Protein AF-A0A960XTW5-F1 (afdb_monomer_lite)

Sequence (222 aa):
MSPLPQRKKTAEELAQLRESLGIPQDAGAPAAETDTSPTEAPPAEPETPKPAAPPKPVRSLRKSEQGPADPVQRIEPLPGSKIPAHRHNERELEQIRRQNALHEMQSSTFDPRKTQAHLAIVLGGYLLAFAGAAICFPQIYTPIYQNLYSFGYPAQFRNGSLTLFHPATLAAVAELLASAVAVWIFLRHFYSRHHSAFIAMIAVLVLIFGALHFFPQLLHAS

pLDDT: mean 71.25, std 17.59, range [30.48, 96.0]

Radius of gyration: 39.73 Å; chains: 1; bounding box: 76×52×109 Å

Structure (mmCIF, N/CA/C/O backbone):
data_AF-A0A960XTW5-F1
#
_entry.id   AF-A0A960XTW5-F1
#
loop_
_atom_site.group_PDB
_atom_site.id
_atom_site.type_symbol
_atom_site.label_atom_id
_atom_site.label_alt_id
_atom_site.label_comp_id
_atom_site.label_asym_id
_atom_site.label_entity_id
_atom_site.label_seq_id
_atom_site.pdbx_PDB_ins_code
_atom_site.Cartn_x
_atom_site.Cartn_y
_atom_site.Cartn_z
_atom_site.occupancy
_atom_site.B_iso_or_equiv
_atom_site.auth_seq_id
_atom_site.auth_comp_id
_atom_site.auth_asym_id
_atom_site.auth_atom_id
_atom_site.pdbx_PDB_model_num
ATOM 1 N N . MET A 1 1 ? -18.992 -15.934 39.632 1.00 42.28 1 MET A N 1
ATOM 2 C CA . MET A 1 1 ? -18.312 -14.731 40.153 1.00 42.28 1 MET A CA 1
ATOM 3 C C . MET A 1 1 ? -17.077 -14.507 39.298 1.00 42.28 1 MET A C 1
ATOM 5 O O . MET A 1 1 ? -16.148 -15.296 39.396 1.00 42.28 1 MET A O 1
ATOM 9 N N . SER A 1 2 ? -17.115 -13.540 38.379 1.00 57.91 2 SER A N 1
ATOM 10 C CA . SER A 1 2 ? -15.969 -13.242 37.509 1.00 57.91 2 SER A CA 1
ATOM 11 C C . SER A 1 2 ? -14.873 -12.528 38.306 1.00 57.91 2 SER A C 1
ATOM 13 O O . SER A 1 2 ? -15.201 -11.611 39.064 1.00 57.91 2 SER A O 1
ATOM 15 N N . PRO A 1 3 ? -13.594 -12.915 38.166 1.00 56.44 3 PRO A N 1
ATOM 16 C CA . PRO A 1 3 ? -12.498 -12.227 38.832 1.00 56.44 3 PRO A CA 1
ATOM 17 C C . PRO A 1 3 ? -12.322 -10.836 38.210 1.00 56.44 3 PRO A C 1
ATOM 19 O O . PRO A 1 3 ? -12.220 -10.695 36.992 1.00 56.44 3 PRO A O 1
ATOM 22 N N . LEU A 1 4 ? -12.329 -9.799 39.048 1.00 54.16 4 LEU A N 1
ATOM 23 C CA . LEU A 1 4 ? -12.125 -8.412 38.626 1.00 54.16 4 LEU A CA 1
ATOM 24 C C . LEU A 1 4 ? -10.754 -8.262 37.936 1.00 54.16 4 LEU A C 1
ATOM 26 O O . LEU A 1 4 ? -9.766 -8.814 38.431 1.00 54.16 4 LEU A O 1
ATOM 30 N N . PRO A 1 5 ? -10.652 -7.501 36.831 1.00 47.75 5 PRO A N 1
ATOM 31 C CA . PRO A 1 5 ? -9.384 -7.275 36.151 1.00 47.75 5 PRO A CA 1
ATOM 32 C C . PRO A 1 5 ? -8.432 -6.487 37.061 1.00 47.75 5 PRO A C 1
ATOM 34 O O . PRO A 1 5 ? -8.594 -5.286 37.280 1.00 47.75 5 PRO A O 1
ATOM 37 N N . GLN A 1 6 ? -7.420 -7.169 37.603 1.00 53.47 6 GLN A N 1
ATOM 38 C CA . GLN A 1 6 ? -6.350 -6.532 38.365 1.00 53.47 6 GLN A CA 1
ATOM 39 C C . GLN A 1 6 ? -5.459 -5.737 37.409 1.00 53.47 6 GLN A C 1
ATOM 41 O O . GLN A 1 6 ? -4.580 -6.274 36.734 1.00 53.47 6 GLN A O 1
ATOM 46 N N . ARG A 1 7 ? -5.696 -4.427 37.338 1.00 57.56 7 ARG A N 1
ATOM 47 C CA . ARG A 1 7 ? -4.818 -3.486 36.642 1.00 57.56 7 ARG A CA 1
ATOM 48 C C . ARG A 1 7 ? -3.498 -3.419 37.419 1.00 57.56 7 ARG A C 1
ATOM 50 O O . ARG A 1 7 ? -3.440 -2.802 38.481 1.00 57.56 7 ARG A O 1
ATOM 57 N N . LYS A 1 8 ? -2.450 -4.086 36.924 1.00 54.00 8 LYS A N 1
ATOM 58 C CA . LYS A 1 8 ? -1.087 -3.971 37.464 1.00 54.00 8 LYS A CA 1
ATOM 59 C C . LYS A 1 8 ? -0.582 -2.550 37.195 1.00 54.00 8 LYS A C 1
ATOM 61 O O . LYS A 1 8 ? -0.090 -2.273 36.107 1.00 54.00 8 LYS A O 1
ATOM 66 N N . LYS A 1 9 ? -0.787 -1.640 38.148 1.00 64.94 9 LYS A N 1
ATOM 67 C CA . LYS A 1 9 ? -0.247 -0.275 38.093 1.00 64.94 9 LYS A CA 1
ATOM 68 C C . LYS A 1 9 ? 1.272 -0.339 38.234 1.00 64.94 9 LYS A C 1
ATOM 70 O O . LYS A 1 9 ? 1.780 -1.119 39.041 1.00 64.94 9 LYS A O 1
ATOM 75 N N . THR A 1 10 ? 1.983 0.438 37.427 1.00 72.38 10 THR A N 1
ATOM 76 C CA . THR A 1 10 ? 3.446 0.532 37.481 1.00 72.38 10 THR A CA 1
ATOM 77 C C . THR A 1 10 ? 3.880 1.265 38.753 1.00 72.38 10 THR A C 1
ATOM 79 O O . THR A 1 10 ? 3.105 2.013 39.352 1.00 72.38 10 THR A O 1
ATOM 82 N N . ALA A 1 11 ? 5.115 1.024 39.205 1.00 70.69 11 ALA A N 1
ATOM 83 C CA . ALA A 1 11 ? 5.627 1.568 40.468 1.00 70.69 11 ALA A CA 1
ATOM 84 C C . ALA A 1 11 ? 5.575 3.109 40.528 1.00 70.69 11 ALA A C 1
ATOM 86 O O . ALA A 1 11 ? 5.327 3.677 41.589 1.00 70.69 11 ALA A O 1
ATOM 87 N N . GLU A 1 12 ? 5.725 3.771 39.381 1.00 70.31 12 GLU A N 1
ATOM 88 C CA . GLU A 1 12 ? 5.669 5.230 39.244 1.00 70.31 12 GLU A CA 1
ATOM 89 C C . GLU A 1 12 ? 4.246 5.790 39.402 1.00 70.31 12 GLU A C 1
ATOM 91 O O . GLU A 1 12 ? 4.041 6.781 40.100 1.00 70.31 12 GLU A O 1
ATOM 96 N N . GLU A 1 13 ? 3.233 5.119 38.845 1.00 67.56 13 GLU A N 1
ATOM 97 C CA . GLU A 1 13 ? 1.823 5.498 39.035 1.00 67.56 13 GLU A CA 1
ATOM 98 C C . GLU A 1 13 ? 1.403 5.354 40.504 1.00 67.56 13 GLU A C 1
ATOM 100 O O . GLU A 1 13 ? 0.586 6.116 41.022 1.00 67.56 13 GLU A O 1
ATOM 105 N N . LEU A 1 14 ? 1.975 4.366 41.195 1.00 67.94 14 LEU A N 1
ATOM 106 C CA . LEU A 1 14 ? 1.733 4.130 42.612 1.00 67.94 14 LEU A CA 1
ATOM 107 C C . LEU A 1 14 ? 2.395 5.215 43.480 1.00 67.94 14 LEU A C 1
ATOM 109 O O . LEU A 1 14 ? 1.818 5.603 44.495 1.00 67.94 14 LEU A O 1
ATOM 113 N N . ALA A 1 15 ? 3.546 5.749 43.061 1.00 71.38 15 ALA A N 1
ATOM 114 C CA . ALA A 1 15 ? 4.190 6.893 43.707 1.00 71.38 15 ALA A CA 1
ATOM 115 C C . ALA A 1 15 ? 3.354 8.176 43.557 1.00 71.38 15 ALA A C 1
ATOM 117 O O . ALA A 1 15 ? 3.059 8.820 44.560 1.00 71.38 15 ALA A O 1
ATOM 118 N N . GLN A 1 16 ? 2.856 8.472 42.352 1.00 77.94 16 GLN A N 1
ATOM 119 C CA . GLN A 1 16 ? 1.972 9.627 42.118 1.00 77.94 16 GLN A CA 1
ATOM 120 C C . GLN A 1 16 ? 0.643 9.514 42.880 1.00 77.94 16 GLN A C 1
ATOM 122 O O . GLN A 1 16 ? 0.126 10.500 43.402 1.00 77.94 16 GLN A O 1
ATOM 127 N N . LEU A 1 17 ? 0.095 8.300 43.008 1.00 73.25 17 LEU A N 1
ATOM 128 C CA . LEU A 1 17 ? -1.092 8.060 43.832 1.00 73.25 17 LEU A CA 1
ATOM 129 C C . LEU A 1 17 ? -0.817 8.310 45.319 1.00 73.25 17 LEU A C 1
ATOM 131 O O . LEU A 1 17 ? -1.658 8.903 45.993 1.00 73.25 17 LEU A O 1
ATOM 135 N N . ARG A 1 18 ? 0.347 7.896 45.828 1.00 70.69 18 ARG A N 1
ATOM 136 C CA . ARG A 1 18 ? 0.756 8.141 47.222 1.00 70.69 18 ARG A CA 1
ATOM 137 C C . ARG A 1 18 ? 0.975 9.627 47.505 1.00 70.69 18 ARG A C 1
ATOM 139 O O . ARG A 1 18 ? 0.557 10.094 48.561 1.00 70.69 18 ARG A O 1
ATOM 146 N N . GLU A 1 19 ? 1.537 10.355 46.546 1.00 76.50 19 GLU A N 1
ATOM 147 C CA . GLU A 1 19 ? 1.709 11.808 46.612 1.00 76.50 19 GLU A CA 1
ATOM 148 C C . GLU A 1 19 ? 0.353 12.534 46.598 1.00 76.50 19 GLU A C 1
ATOM 150 O O . GLU A 1 19 ? 0.090 13.371 47.459 1.00 76.50 19 GLU A O 1
ATOM 155 N N . SER A 1 20 ? -0.575 12.129 45.720 1.00 72.81 20 SER A N 1
ATOM 156 C CA . SER A 1 20 ? -1.935 12.697 45.669 1.00 72.81 20 SER A CA 1
ATOM 157 C C . SER A 1 20 ? -2.764 12.452 46.938 1.00 72.81 20 SER A C 1
ATOM 159 O O . SER A 1 20 ? -3.684 13.211 47.237 1.00 72.81 20 SER A O 1
ATOM 161 N N . LEU A 1 21 ? -2.441 11.391 47.686 1.00 76.06 21 LEU A N 1
ATOM 162 C CA . LEU A 1 21 ? -3.104 11.013 48.936 1.00 76.06 21 LEU A CA 1
ATOM 163 C C . LEU A 1 21 ? -2.417 11.606 50.178 1.00 76.06 21 LEU A C 1
ATOM 165 O O . LEU A 1 21 ? -2.892 11.375 51.289 1.00 76.06 21 LEU A O 1
ATOM 169 N N . GLY A 1 22 ? -1.335 12.376 50.006 1.00 54.72 22 GLY A N 1
ATOM 170 C CA . GLY A 1 22 ? -0.686 13.126 51.083 1.00 54.72 22 GLY A CA 1
ATOM 171 C C . GLY A 1 22 ? 0.021 12.262 52.130 1.00 54.72 22 GLY A C 1
ATOM 172 O O . GLY A 1 22 ? 0.075 12.654 53.292 1.00 54.72 22 GLY A O 1
ATOM 173 N N . ILE A 1 23 ? 0.536 11.085 51.753 1.00 69.94 23 ILE A N 1
ATOM 174 C CA . ILE A 1 23 ? 1.282 10.210 52.670 1.00 69.94 23 ILE A CA 1
ATOM 175 C C . ILE A 1 23 ? 2.760 10.653 52.677 1.00 69.94 23 ILE A C 1
ATOM 177 O O . ILE A 1 23 ? 3.430 10.475 51.658 1.00 69.94 23 ILE A O 1
ATOM 181 N N . PRO A 1 24 ? 3.293 11.221 53.778 1.00 50.69 24 PRO A N 1
ATOM 182 C CA . PRO A 1 24 ? 4.690 11.646 53.847 1.00 50.69 24 PRO A CA 1
ATOM 183 C C . PRO A 1 24 ? 5.638 10.439 53.819 1.00 50.69 24 PRO A C 1
ATOM 185 O O . PRO A 1 24 ? 5.392 9.426 54.473 1.00 50.69 24 PRO A O 1
ATOM 188 N N . GLN A 1 25 ? 6.724 10.556 53.050 1.00 58.28 25 GLN A N 1
ATOM 189 C CA . GLN A 1 25 ? 7.696 9.482 52.803 1.00 58.28 25 GLN A CA 1
ATOM 190 C C . GLN A 1 25 ? 8.776 9.354 53.895 1.00 58.28 25 GLN A C 1
ATOM 192 O O . GLN A 1 25 ? 9.576 8.424 53.852 1.00 58.28 25 GLN A O 1
ATOM 197 N N . ASP A 1 26 ? 8.754 10.228 54.902 1.00 52.75 26 ASP A N 1
ATOM 198 C CA . ASP A 1 26 ? 9.775 10.314 55.944 1.00 52.75 26 ASP A CA 1
ATOM 199 C C . ASP A 1 26 ? 9.238 9.849 57.305 1.00 52.75 26 ASP A C 1
ATOM 201 O O . ASP A 1 26 ? 8.859 10.635 58.171 1.00 52.75 26 ASP A O 1
ATOM 205 N N . ALA A 1 27 ? 9.237 8.536 57.509 1.00 41.47 27 ALA A N 1
ATOM 206 C CA . ALA A 1 27 ? 9.335 7.935 58.835 1.00 41.47 27 ALA A CA 1
ATOM 207 C C . ALA A 1 27 ? 10.426 6.866 58.734 1.00 41.47 27 ALA A C 1
ATOM 209 O O . ALA A 1 27 ? 10.205 5.773 58.216 1.00 41.47 27 ALA A O 1
ATOM 210 N N . GLY A 1 28 ? 11.645 7.272 59.090 1.00 38.12 28 GLY A N 1
ATOM 211 C CA . GLY A 1 28 ? 12.867 6.562 58.742 1.00 38.12 28 GLY A CA 1
ATOM 212 C C . GLY A 1 28 ? 13.083 5.224 59.440 1.00 38.12 28 GLY A C 1
ATOM 213 O O . GLY A 1 28 ? 12.492 4.922 60.473 1.00 38.12 28 GLY A O 1
ATOM 214 N N . ALA A 1 29 ? 14.030 4.473 58.886 1.00 36.38 29 ALA A N 1
ATOM 215 C CA . ALA A 1 29 ? 15.000 3.676 59.629 1.00 36.38 29 ALA A CA 1
ATOM 216 C C . ALA A 1 29 ? 16.201 3.345 58.707 1.00 36.38 29 ALA A C 1
ATOM 218 O O . ALA A 1 29 ? 16.038 3.319 57.488 1.00 36.38 29 ALA A O 1
ATOM 219 N N . PRO A 1 30 ? 17.407 3.186 59.280 1.00 44.06 30 PRO A N 1
ATOM 220 C CA . PRO A 1 30 ? 18.687 3.571 58.684 1.00 44.06 30 PRO A CA 1
ATOM 221 C C . PRO A 1 30 ? 19.371 2.476 57.851 1.00 44.06 30 PRO A C 1
ATOM 223 O O . PRO A 1 30 ? 19.020 1.301 57.902 1.00 44.06 30 PRO A O 1
ATOM 226 N N . ALA A 1 31 ? 20.406 2.898 57.123 1.00 41.72 31 ALA A N 1
ATOM 227 C CA . ALA A 1 31 ? 21.382 2.048 56.453 1.00 41.72 31 ALA A CA 1
ATOM 228 C C . ALA A 1 31 ? 22.281 1.293 57.451 1.00 41.72 31 ALA A C 1
ATOM 230 O O . ALA A 1 31 ? 22.753 1.893 58.415 1.00 41.72 31 ALA A O 1
ATOM 231 N N . ALA A 1 32 ? 22.573 0.022 57.160 1.00 36.31 32 ALA A N 1
ATOM 232 C CA . ALA A 1 32 ? 23.849 -0.644 57.442 1.00 36.31 32 ALA A CA 1
ATOM 233 C C . ALA A 1 32 ? 23.916 -1.995 56.706 1.00 36.31 32 ALA A C 1
ATOM 235 O O . ALA A 1 32 ? 22.903 -2.605 56.375 1.00 36.31 32 ALA A O 1
ATOM 236 N N . GLU A 1 33 ? 25.146 -2.394 56.423 1.00 33.34 33 GLU A N 1
ATOM 237 C CA . GLU A 1 33 ? 25.632 -3.345 55.431 1.00 33.34 33 GLU A CA 1
ATOM 238 C C . GLU A 1 33 ? 25.622 -4.834 55.860 1.00 33.34 33 GLU A C 1
ATOM 240 O O . GLU A 1 33 ? 25.584 -5.160 57.044 1.00 33.34 33 GLU A O 1
ATOM 245 N N . THR A 1 34 ? 25.905 -5.690 54.865 1.00 30.48 34 THR A N 1
ATOM 246 C CA . THR A 1 34 ? 26.787 -6.891 54.880 1.00 30.48 34 THR A CA 1
ATOM 247 C C . THR A 1 34 ? 26.184 -8.307 54.865 1.00 30.48 34 THR A C 1
ATOM 249 O O . THR A 1 34 ? 25.270 -8.656 55.604 1.00 30.48 34 THR A O 1
ATOM 252 N N . ASP A 1 35 ? 26.803 -9.106 53.988 1.00 34.28 35 ASP A N 1
ATOM 253 C CA . ASP A 1 35 ? 26.739 -10.549 53.735 1.00 34.28 35 ASP A CA 1
ATOM 254 C C . ASP A 1 35 ? 26.649 -11.472 54.962 1.00 34.28 35 ASP A C 1
ATOM 256 O O . ASP A 1 35 ? 27.303 -11.246 55.976 1.00 34.28 35 ASP A O 1
ATOM 260 N N . THR A 1 36 ? 25.949 -12.605 54.799 1.00 31.27 36 THR A N 1
ATOM 261 C CA . THR A 1 36 ? 26.455 -14.004 54.874 1.00 31.27 36 THR A CA 1
ATOM 262 C C . THR A 1 36 ? 25.308 -15.000 55.153 1.00 31.27 36 THR A C 1
ATOM 264 O O . THR A 1 36 ? 24.412 -14.761 55.952 1.00 31.27 36 THR A O 1
ATOM 267 N N . SER A 1 37 ? 25.322 -16.136 54.450 1.00 37.28 37 SER A N 1
ATOM 268 C CA . SER A 1 37 ? 24.549 -17.370 54.733 1.00 37.28 37 SER A CA 1
ATOM 269 C C . SER A 1 37 ? 25.393 -18.303 55.638 1.00 37.28 37 SER A C 1
ATOM 271 O O . SER A 1 37 ? 26.583 -17.999 55.760 1.00 37.28 37 SER A O 1
ATOM 273 N N . PRO A 1 38 ? 24.966 -19.495 56.135 1.00 58.25 38 PRO A N 1
ATOM 274 C CA . PRO A 1 38 ? 23.657 -20.113 56.479 1.00 58.25 38 PRO A CA 1
ATOM 275 C C . PRO A 1 38 ? 23.626 -20.596 57.972 1.00 58.25 38 PRO A C 1
ATOM 277 O O . PRO A 1 38 ? 24.620 -20.396 58.660 1.00 58.25 38 PRO A O 1
ATOM 280 N N . THR A 1 39 ? 22.552 -21.254 58.481 1.00 30.66 39 THR A N 1
ATOM 281 C CA . THR A 1 39 ? 22.551 -22.401 59.469 1.00 30.66 39 THR A CA 1
ATOM 282 C C . THR A 1 39 ? 21.213 -22.582 60.245 1.00 30.66 39 THR A C 1
ATOM 284 O O . THR A 1 39 ? 20.804 -21.725 61.016 1.00 30.66 39 THR A O 1
ATOM 287 N N . GLU A 1 40 ? 20.538 -23.711 59.980 1.00 30.56 40 GLU A N 1
ATOM 288 C CA . GLU A 1 40 ? 19.948 -24.758 60.866 1.00 30.56 40 GLU A CA 1
ATOM 289 C C . GLU A 1 40 ? 19.324 -24.482 62.281 1.00 30.56 40 GLU A C 1
ATOM 291 O O . GLU A 1 40 ? 20.050 -24.256 63.240 1.00 30.56 40 GLU A O 1
ATOM 296 N N . ALA A 1 41 ? 17.986 -24.713 62.386 1.00 40.19 41 ALA A N 1
ATOM 297 C CA . ALA A 1 41 ? 17.157 -25.386 63.447 1.00 40.19 41 ALA A CA 1
ATOM 298 C C . ALA A 1 41 ? 16.998 -24.815 64.904 1.00 40.19 41 ALA A C 1
ATOM 300 O O . ALA A 1 41 ? 17.904 -24.141 65.377 1.00 40.19 41 ALA A O 1
ATOM 301 N N . PRO A 1 42 ? 15.981 -25.208 65.744 1.00 47.12 42 PRO A N 1
ATOM 302 C CA . PRO A 1 42 ? 14.554 -25.609 65.580 1.00 47.12 42 PRO A CA 1
ATOM 303 C C . PRO A 1 42 ? 13.589 -24.906 66.635 1.00 47.12 42 PRO A C 1
ATOM 305 O O . PRO A 1 42 ? 13.813 -23.736 66.916 1.00 47.12 42 PRO A O 1
ATOM 308 N N . PRO A 1 43 ? 12.489 -25.494 67.190 1.00 52.91 43 PRO A N 1
ATOM 309 C CA . PRO A 1 43 ? 11.066 -25.113 67.019 1.00 52.91 43 PRO A CA 1
ATOM 310 C C . PRO A 1 43 ? 10.336 -24.494 68.256 1.00 52.91 43 PRO A C 1
ATOM 312 O O . PRO A 1 43 ? 10.677 -24.790 69.396 1.00 52.91 43 PRO A O 1
ATOM 315 N N . ALA A 1 44 ? 9.245 -23.735 68.054 1.00 43.62 44 ALA A N 1
ATOM 316 C CA . ALA A 1 44 ? 8.259 -23.378 69.102 1.00 43.62 44 ALA A CA 1
ATOM 317 C C . ALA A 1 44 ? 6.872 -23.167 68.449 1.00 43.62 44 ALA A C 1
ATOM 319 O O . ALA A 1 44 ? 6.721 -22.306 67.589 1.00 43.62 44 ALA A O 1
ATOM 320 N N . GLU A 1 45 ? 5.983 -24.162 68.487 1.00 52.56 45 GLU A N 1
ATOM 321 C CA . GLU A 1 45 ? 4.873 -24.381 69.441 1.00 52.56 45 GLU A CA 1
ATOM 322 C C . GLU A 1 45 ? 3.717 -23.343 69.326 1.00 52.56 45 GLU A C 1
ATOM 324 O O . GLU A 1 45 ? 3.948 -22.146 69.484 1.00 52.56 45 GLU A O 1
ATOM 329 N N . PRO A 1 46 ? 2.477 -23.772 68.990 1.00 50.00 46 PRO A N 1
ATOM 330 C CA . PRO A 1 46 ? 1.373 -22.883 68.617 1.00 50.00 46 PRO A CA 1
ATOM 331 C C . PRO A 1 46 ? 0.626 -22.296 69.827 1.00 50.00 46 PRO A C 1
ATOM 333 O O . PRO A 1 46 ? 0.191 -23.019 70.723 1.00 50.00 46 PRO A O 1
ATOM 336 N N . GLU A 1 47 ? 0.413 -20.979 69.813 1.00 49.00 47 GLU A N 1
ATOM 337 C CA . GLU A 1 47 ? -0.351 -20.256 70.834 1.00 49.00 47 GLU A CA 1
ATOM 338 C C . GLU A 1 47 ? -1.841 -20.654 70.859 1.00 49.00 47 GLU A C 1
ATOM 340 O O . GLU A 1 47 ? -2.515 -20.803 69.838 1.00 49.00 47 GLU A O 1
ATOM 345 N N . THR A 1 48 ? -2.361 -20.803 72.075 1.00 46.75 48 THR A N 1
ATOM 346 C CA . THR A 1 48 ? -3.753 -21.125 72.406 1.00 46.75 48 THR A CA 1
ATOM 347 C C . THR A 1 48 ? -4.694 -19.922 72.191 1.00 46.75 48 THR A C 1
ATOM 349 O O . THR A 1 48 ? -4.317 -18.784 72.474 1.00 46.75 48 THR A O 1
ATOM 352 N N . PRO A 1 49 ? -5.953 -20.119 71.743 1.00 50.34 49 PRO A N 1
ATOM 353 C CA . PRO A 1 49 ? -6.894 -19.018 71.552 1.00 50.34 49 PRO A CA 1
ATOM 354 C C . PRO A 1 49 ? -7.578 -18.598 72.867 1.00 50.34 49 PRO A C 1
ATOM 356 O O . PRO A 1 49 ? -8.146 -19.410 73.598 1.00 50.34 49 PRO A O 1
ATOM 359 N N . LYS A 1 50 ? -7.553 -17.290 73.143 1.00 56.16 50 LYS A N 1
ATOM 360 C CA . LYS A 1 50 ? -8.163 -16.613 74.302 1.00 56.16 50 LYS A CA 1
ATOM 361 C C . LYS A 1 50 ? -9.711 -16.589 74.207 1.00 56.16 50 LYS A C 1
ATOM 363 O O . LYS A 1 50 ? -10.223 -16.357 73.111 1.00 56.16 50 LYS A O 1
ATOM 368 N N . PRO A 1 51 ? -10.485 -16.765 75.303 1.00 54.31 51 PRO A N 1
ATOM 369 C CA . PRO A 1 51 ? -11.952 -16.857 75.241 1.00 54.31 51 PRO A CA 1
ATOM 370 C C . PRO A 1 51 ? -12.661 -15.520 74.951 1.00 54.31 51 PRO A C 1
ATOM 372 O O . PRO A 1 51 ? -12.253 -14.465 75.440 1.00 54.31 51 PRO A O 1
ATOM 375 N N . ALA A 1 52 ? -13.758 -15.585 74.189 1.00 61.47 52 ALA A N 1
ATOM 376 C CA . ALA A 1 52 ? -14.594 -14.455 73.778 1.00 61.47 52 ALA A CA 1
ATOM 377 C C . ALA A 1 52 ? -15.438 -13.865 74.929 1.00 61.47 52 ALA A C 1
ATOM 379 O O . ALA A 1 52 ? -16.047 -14.593 75.712 1.00 61.47 52 ALA A O 1
ATOM 380 N N . ALA A 1 53 ? -15.508 -12.532 75.000 1.00 68.12 53 ALA A N 1
ATOM 381 C CA . ALA A 1 53 ? -16.333 -11.796 75.960 1.00 68.12 53 ALA A CA 1
ATOM 382 C C . ALA A 1 53 ? -17.837 -11.840 75.592 1.00 68.12 53 ALA A C 1
ATOM 384 O O . ALA A 1 53 ? -18.169 -11.826 74.403 1.00 68.12 53 ALA A O 1
ATOM 385 N N . PRO A 1 54 ? -18.762 -11.852 76.574 1.00 68.88 54 PRO A N 1
ATOM 386 C CA . PRO A 1 54 ? -20.196 -11.964 76.307 1.00 68.88 54 PRO A CA 1
ATOM 387 C C . PRO A 1 54 ? -20.816 -10.666 75.740 1.00 68.88 54 PRO A C 1
ATOM 389 O O . PRO A 1 54 ? -20.349 -9.563 76.047 1.00 68.88 54 PRO A O 1
ATOM 392 N N . PRO A 1 55 ? -21.890 -10.773 74.929 1.00 61.44 55 PRO A N 1
ATOM 393 C CA . PRO A 1 55 ? -22.498 -9.640 74.235 1.00 61.44 55 PRO A CA 1
ATOM 394 C C . PRO A 1 55 ? -23.285 -8.717 75.178 1.00 61.44 55 PRO A C 1
ATOM 396 O O . PRO A 1 55 ? -24.058 -9.164 76.026 1.00 61.44 55 PRO A O 1
ATOM 399 N N . LYS A 1 56 ? -23.117 -7.400 74.995 1.00 65.50 56 LYS A N 1
ATOM 400 C CA . LYS A 1 56 ? -23.852 -6.365 75.738 1.00 65.50 56 LYS A CA 1
ATOM 401 C C . LYS A 1 56 ? -25.329 -6.334 75.309 1.00 65.50 56 LYS A C 1
ATOM 403 O O . LYS A 1 56 ? -25.596 -6.229 74.112 1.00 65.50 56 LYS A O 1
ATOM 408 N N . PRO A 1 57 ? -26.292 -6.354 76.248 1.00 56.78 57 PRO A N 1
ATOM 409 C CA . PRO A 1 57 ? -27.707 -6.262 75.915 1.00 56.78 57 PRO A CA 1
ATOM 410 C C . PRO A 1 57 ? -28.063 -4.852 75.429 1.00 56.78 57 PRO A C 1
ATOM 412 O O . PRO A 1 57 ? -27.871 -3.861 76.137 1.00 56.78 57 PRO A O 1
ATOM 415 N N . VAL A 1 58 ? -28.602 -4.764 74.212 1.00 52.53 58 VAL A N 1
ATOM 416 C CA . VAL A 1 58 ? -29.122 -3.519 73.640 1.00 52.53 58 VAL A CA 1
ATOM 417 C C . VAL A 1 58 ? -30.537 -3.310 74.168 1.00 52.53 58 VAL A C 1
ATOM 419 O O . VAL A 1 58 ? -31.459 -4.069 73.877 1.00 52.53 58 VAL A O 1
ATOM 422 N N . ARG A 1 59 ? -30.692 -2.277 74.995 1.00 54.03 59 ARG A N 1
ATOM 423 C CA . ARG A 1 59 ? -31.963 -1.846 75.577 1.00 54.03 59 ARG A CA 1
ATOM 424 C C . ARG A 1 59 ? -32.869 -1.358 74.444 1.00 54.03 59 ARG A C 1
ATOM 426 O O . ARG A 1 59 ? -32.578 -0.336 73.831 1.00 54.03 59 ARG A O 1
ATOM 433 N N . SER A 1 60 ? -33.944 -2.086 74.151 1.00 67.12 60 SER A N 1
ATOM 434 C CA . SER A 1 60 ? -34.939 -1.664 73.162 1.00 67.12 60 SER A CA 1
ATOM 435 C C . SER A 1 60 ? -35.500 -0.297 73.557 1.00 67.12 60 SER A C 1
ATOM 437 O O . SER A 1 60 ? -36.055 -0.154 74.653 1.00 67.12 60 SER A O 1
ATOM 439 N N . LEU A 1 61 ? -35.334 0.697 72.681 1.00 58.03 61 LEU A N 1
ATOM 440 C CA . LEU A 1 61 ? -35.947 2.016 72.817 1.00 58.03 61 LEU A CA 1
ATOM 441 C C . LEU A 1 61 ? -37.447 1.846 73.087 1.00 58.03 61 LEU A C 1
ATOM 443 O O . LEU A 1 61 ? -38.147 1.115 72.382 1.00 58.03 61 LEU A O 1
ATOM 447 N N . ARG A 1 62 ? -37.919 2.464 74.175 1.00 55.69 62 ARG A N 1
ATOM 448 C CA . ARG A 1 62 ? -39.318 2.396 74.595 1.00 55.69 62 ARG A CA 1
ATOM 449 C C . ARG A 1 62 ? -40.195 2.965 73.481 1.00 55.69 62 ARG A C 1
ATOM 451 O O . ARG A 1 62 ? -39.962 4.060 72.985 1.00 55.69 62 ARG A O 1
ATOM 458 N N . LYS A 1 63 ? -41.265 2.235 73.172 1.00 56.75 63 LYS A N 1
ATOM 459 C CA . LYS A 1 63 ? -42.315 2.531 72.181 1.00 56.75 63 LYS A CA 1
ATOM 460 C C . LYS A 1 63 ? -43.069 3.860 72.403 1.00 56.75 63 LYS A C 1
ATOM 462 O O . LYS A 1 63 ? -43.997 4.166 71.671 1.00 56.75 63 LYS A O 1
ATOM 467 N N . SER A 1 64 ? -42.678 4.642 73.407 1.00 60.72 64 SER A N 1
ATOM 468 C CA . SER A 1 64 ? -43.242 5.943 73.765 1.00 60.72 64 SER A CA 1
ATOM 469 C C . SER A 1 64 ? -42.619 7.128 73.018 1.00 60.72 64 SER A C 1
ATOM 471 O O . SER A 1 64 ? -43.121 8.232 73.162 1.00 60.72 64 SER A O 1
ATOM 473 N N . GLU A 1 65 ? -41.555 6.927 72.231 1.00 55.47 65 GLU A N 1
ATOM 474 C CA . GLU A 1 65 ? -40.987 7.985 71.370 1.00 55.47 65 GLU A CA 1
ATOM 475 C C . GLU A 1 65 ? -41.564 7.993 69.941 1.00 55.47 65 GLU A C 1
ATOM 477 O O . GLU A 1 65 ? -41.228 8.857 69.138 1.00 55.47 65 GLU A O 1
ATOM 482 N N . GLN A 1 66 ? -42.484 7.078 69.615 1.00 55.50 66 GLN A N 1
ATOM 483 C CA . GLN A 1 66 ? -43.255 7.124 68.367 1.00 55.50 66 GLN A CA 1
ATOM 484 C C . GLN A 1 66 ? -44.426 8.108 68.500 1.00 55.50 66 GLN A C 1
ATOM 486 O O . GLN A 1 66 ? -45.591 7.715 68.547 1.00 55.50 66 GLN A O 1
ATOM 491 N N . GLY A 1 67 ? -44.107 9.399 68.594 1.00 63.38 67 GLY A N 1
ATOM 492 C CA . GLY A 1 67 ? -45.070 10.462 68.308 1.00 63.38 67 GLY A CA 1
ATOM 493 C C . GLY A 1 67 ? -45.409 10.505 66.808 1.00 63.38 67 GLY A C 1
ATOM 494 O O . GLY A 1 67 ? -44.665 9.942 65.999 1.00 63.38 67 GLY A O 1
ATOM 495 N N . PRO A 1 68 ? -46.523 11.145 66.408 1.00 63.06 68 PRO A N 1
ATOM 496 C CA . PRO A 1 68 ? -46.857 11.336 65.000 1.00 63.06 68 PRO A CA 1
ATOM 497 C C . PRO A 1 68 ? -45.714 12.088 64.316 1.00 63.06 68 PRO A C 1
ATOM 499 O O . PRO A 1 68 ? -45.317 13.152 64.781 1.00 63.06 68 PRO A O 1
ATOM 502 N N . ALA A 1 69 ? -45.160 11.522 63.245 1.00 63.78 69 ALA A N 1
ATOM 503 C CA . ALA A 1 69 ? -44.132 12.199 62.470 1.00 63.78 69 ALA A CA 1
ATOM 504 C C . ALA A 1 69 ? -44.724 13.480 61.865 1.00 63.78 69 ALA A C 1
ATOM 506 O O . ALA A 1 69 ? -45.729 13.412 61.151 1.00 63.78 69 ALA A O 1
ATOM 507 N N . ASP A 1 70 ? -44.104 14.626 62.152 1.00 65.81 70 ASP A N 1
ATOM 508 C CA . ASP A 1 70 ? -44.419 15.887 61.483 1.00 65.81 70 ASP A CA 1
ATOM 509 C C . ASP A 1 70 ? -44.353 15.703 59.957 1.00 65.81 70 ASP A C 1
ATOM 511 O O . ASP A 1 70 ? -43.520 14.930 59.459 1.00 65.81 70 ASP A O 1
ATOM 515 N N . PRO A 1 71 ? -45.221 16.383 59.183 1.00 59.97 71 PRO A N 1
ATOM 516 C CA . PRO A 1 71 ? -45.208 16.274 57.734 1.00 59.97 71 PRO A CA 1
ATOM 517 C C . PRO A 1 71 ? -43.819 16.656 57.226 1.00 59.97 71 PRO A C 1
ATOM 519 O O . PRO A 1 71 ? -43.343 17.763 57.474 1.00 59.97 71 PRO A O 1
ATOM 522 N N . VAL A 1 72 ? -43.168 15.714 56.536 1.00 60.72 72 VAL A N 1
ATOM 523 C CA . VAL A 1 72 ? -41.831 15.872 55.956 1.00 60.72 72 VAL A CA 1
ATOM 524 C C . VAL A 1 72 ? -41.812 17.159 55.137 1.00 60.72 72 VAL A C 1
ATOM 526 O O . VAL A 1 72 ? -42.342 17.209 54.025 1.00 60.72 72 VAL A O 1
ATOM 529 N N . GLN A 1 73 ? -41.219 18.215 55.697 1.00 61.03 73 GLN A N 1
ATOM 530 C CA . GLN A 1 73 ? -40.961 19.440 54.962 1.00 61.03 73 GLN A CA 1
ATOM 531 C C . GLN A 1 73 ? -40.062 19.058 53.791 1.00 61.03 73 GLN A C 1
ATOM 533 O O . GLN A 1 73 ? -38.989 18.481 53.974 1.00 61.03 73 GLN A O 1
ATOM 538 N N . ARG A 1 74 ? -40.532 19.324 52.570 1.00 56.09 74 ARG A N 1
ATOM 539 C CA . ARG A 1 74 ? -39.728 19.192 51.359 1.00 56.09 74 ARG A CA 1
ATOM 540 C C . ARG A 1 74 ? -38.528 20.126 51.529 1.00 56.09 74 ARG A C 1
ATOM 542 O O . ARG A 1 74 ? -38.669 21.332 51.374 1.00 56.09 74 ARG A O 1
ATOM 549 N N . ILE A 1 75 ? -37.381 19.562 51.900 1.00 63.09 75 ILE A N 1
ATOM 550 C CA . ILE A 1 75 ? -36.123 20.294 52.034 1.00 63.09 75 ILE A CA 1
ATOM 551 C C . ILE A 1 75 ? -35.790 20.830 50.643 1.00 63.09 75 ILE A C 1
ATOM 553 O O . ILE A 1 75 ? -35.489 20.052 49.734 1.00 63.09 75 ILE A O 1
ATOM 557 N N . GLU A 1 76 ? -35.895 22.143 50.454 1.00 63.16 76 GLU A N 1
ATOM 558 C CA . GLU A 1 76 ? -35.354 22.768 49.255 1.00 63.16 76 GLU A CA 1
ATOM 559 C C . GLU A 1 76 ? -33.826 22.627 49.273 1.00 63.16 76 GLU A C 1
ATOM 561 O O . GLU A 1 76 ? -33.199 22.799 50.325 1.00 63.16 76 GLU A O 1
ATOM 566 N N . PRO A 1 77 ? -33.205 22.245 48.144 1.00 60.69 77 PRO A N 1
ATOM 567 C CA . PRO A 1 77 ? -31.774 21.995 48.105 1.00 60.69 77 PRO A CA 1
ATOM 568 C C . PRO A 1 77 ? -31.005 23.275 48.449 1.00 60.69 77 PRO A C 1
ATOM 570 O O . PRO A 1 77 ? -31.210 24.316 47.825 1.00 60.69 77 PRO A O 1
ATOM 573 N N . LEU A 1 78 ? -30.097 23.186 49.430 1.00 66.12 78 LEU A N 1
ATOM 574 C CA . LEU A 1 78 ? -29.221 24.296 49.802 1.00 66.12 78 LEU A CA 1
ATOM 575 C C . LEU A 1 78 ? -28.455 24.808 48.564 1.00 66.12 78 LEU A C 1
ATOM 577 O O . LEU A 1 78 ? -27.859 23.993 47.843 1.00 66.12 78 LEU A O 1
ATOM 581 N N . PRO A 1 79 ? -28.399 26.135 48.339 1.00 59.34 79 PRO A N 1
ATOM 582 C CA . PRO A 1 79 ? -27.615 26.713 47.256 1.00 59.34 79 PRO A CA 1
ATOM 583 C C . PRO A 1 79 ? -26.129 26.404 47.492 1.00 59.34 79 PRO A C 1
ATOM 585 O O . PRO A 1 79 ? -25.512 26.933 48.411 1.00 59.34 79 PRO A O 1
ATOM 588 N N . GLY A 1 80 ? -25.569 25.493 46.688 1.00 64.12 80 GLY A N 1
ATOM 589 C CA . GLY A 1 80 ? -24.168 25.055 46.776 1.00 64.12 80 GLY A CA 1
ATOM 590 C C . GLY A 1 80 ? -23.947 23.546 46.943 1.00 64.12 80 GLY A C 1
ATOM 591 O O . GLY A 1 80 ? -22.801 23.096 46.911 1.00 64.12 80 GLY A O 1
ATOM 592 N N . SER A 1 81 ? -25.003 22.736 47.082 1.00 64.56 81 SER A N 1
ATOM 593 C CA . SER A 1 81 ? -24.864 21.272 47.088 1.00 64.56 81 SER A CA 1
ATOM 594 C C . SER A 1 81 ? -24.379 20.752 45.727 1.00 64.56 81 SER A C 1
ATOM 596 O O . SER A 1 81 ? -25.077 20.856 44.722 1.00 64.56 81 SER A O 1
ATOM 598 N N . LYS A 1 82 ? -23.199 20.120 45.710 1.00 73.44 82 LYS A N 1
ATOM 599 C CA . LYS A 1 82 ? -22.653 19.370 44.559 1.00 73.44 82 LYS A CA 1
ATOM 600 C C . LYS A 1 82 ? -23.389 18.052 44.285 1.00 73.44 82 LYS A C 1
ATOM 602 O O . LYS A 1 82 ? -23.077 17.372 43.311 1.00 73.44 82 LYS A O 1
ATOM 607 N N . ILE A 1 83 ? -24.316 17.664 45.159 1.00 66.31 83 ILE A N 1
ATOM 608 C CA . ILE A 1 83 ? -25.113 16.452 44.997 1.00 66.31 83 ILE A CA 1
ATOM 609 C C . ILE A 1 83 ? -26.292 16.797 44.079 1.00 66.31 83 ILE A C 1
ATOM 611 O O . ILE A 1 83 ? -27.022 17.743 44.396 1.00 66.31 83 ILE A O 1
ATOM 615 N N . PRO A 1 84 ? -26.489 16.065 42.964 1.00 66.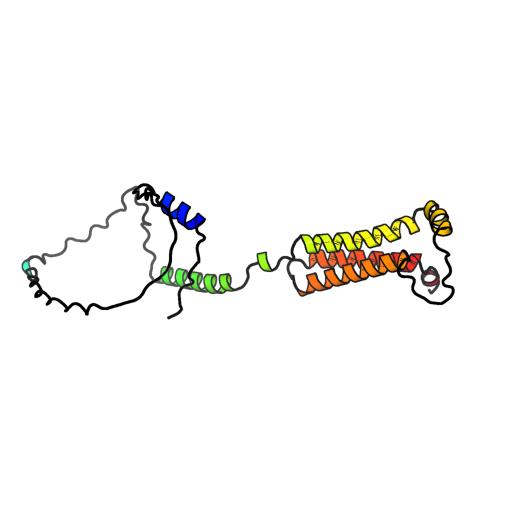38 84 PRO A N 1
ATOM 616 C CA . PRO A 1 84 ? -27.603 16.301 42.057 1.00 66.38 84 PRO A CA 1
ATOM 617 C C . PRO A 1 84 ? -28.924 16.263 42.827 1.00 66.38 84 PRO A C 1
ATOM 619 O O . PRO A 1 84 ? -29.286 15.242 43.406 1.00 66.38 84 PRO A O 1
ATOM 622 N N . ALA A 1 85 ? -29.653 17.381 42.826 1.00 72.06 85 ALA A N 1
ATOM 623 C CA . ALA A 1 85 ? -30.972 17.472 43.456 1.00 72.06 85 ALA A CA 1
ATOM 624 C C . ALA A 1 85 ? -32.024 16.609 42.732 1.00 72.06 85 ALA A C 1
ATOM 626 O O . ALA A 1 85 ? -33.109 16.361 43.258 1.00 72.06 85 ALA A O 1
ATOM 627 N N . HIS A 1 86 ? -31.711 16.149 41.518 1.00 80.44 86 HIS A N 1
ATOM 628 C CA . HIS A 1 86 ? -32.597 15.325 40.719 1.00 80.44 86 HIS A CA 1
ATOM 629 C C . HIS A 1 86 ? -32.408 13.840 41.047 1.00 80.44 86 HIS A C 1
ATOM 631 O O . HIS A 1 86 ? -31.397 13.226 40.703 1.00 80.44 86 HIS A O 1
ATOM 637 N N . ARG A 1 87 ? -33.404 13.255 41.717 1.00 83.75 87 ARG A N 1
ATOM 638 C CA . ARG A 1 87 ? -33.505 11.806 41.893 1.00 83.75 87 ARG A CA 1
ATOM 639 C C . ARG A 1 87 ? -34.153 11.217 40.643 1.00 83.75 87 ARG A C 1
ATOM 641 O O . ARG A 1 87 ? -35.333 11.459 40.409 1.00 83.75 87 ARG A O 1
ATOM 648 N N . HIS A 1 88 ? -33.391 10.437 39.882 1.00 89.31 88 HIS A N 1
ATOM 649 C CA . HIS A 1 88 ? -33.910 9.742 38.705 1.00 89.31 88 HIS A CA 1
ATOM 650 C C . HIS A 1 88 ? -35.071 8.812 39.081 1.00 89.31 88 HIS A C 1
ATOM 652 O O . HIS A 1 88 ? -35.024 8.120 40.107 1.00 89.31 88 HIS A O 1
ATOM 658 N N . ASN A 1 89 ? -36.109 8.793 38.246 1.00 93.50 89 ASN A N 1
ATOM 659 C CA . ASN A 1 89 ? -37.245 7.887 38.416 1.00 93.50 89 ASN A CA 1
ATOM 660 C C . ASN A 1 89 ? -36.836 6.441 38.054 1.00 93.50 89 ASN A C 1
ATOM 662 O O . ASN A 1 89 ? -35.879 6.237 37.308 1.00 93.50 89 ASN A O 1
ATOM 666 N N . GLU A 1 90 ? -37.553 5.418 38.531 1.00 94.62 90 GLU A N 1
ATOM 667 C CA . GLU A 1 90 ? -37.214 4.004 38.263 1.00 94.62 90 GLU A CA 1
ATOM 668 C C . GLU A 1 90 ? -37.107 3.705 36.763 1.00 94.62 90 GLU A C 1
ATOM 670 O O . GLU A 1 90 ? -36.149 3.073 36.323 1.00 94.62 90 GLU A O 1
ATOM 675 N N . ARG A 1 91 ? -38.018 4.265 35.959 1.00 94.88 91 ARG A N 1
ATOM 676 C CA . ARG A 1 91 ? -37.986 4.148 34.491 1.00 94.88 91 ARG A CA 1
ATOM 677 C C . ARG A 1 91 ? -36.733 4.757 33.862 1.00 94.88 91 ARG A C 1
ATOM 679 O O . ARG A 1 91 ? -36.214 4.234 32.883 1.00 94.88 91 ARG A O 1
ATOM 686 N N . GLU A 1 92 ? -36.254 5.868 34.406 1.00 92.81 92 GLU A N 1
ATOM 687 C CA . GLU A 1 92 ? -35.054 6.548 33.918 1.00 92.81 92 GLU A CA 1
ATOM 688 C C . GLU A 1 92 ? -33.793 5.769 34.311 1.00 92.81 92 GLU A C 1
ATOM 690 O O . GLU A 1 92 ? -32.898 5.575 33.493 1.00 92.81 92 GLU A O 1
ATOM 695 N N . LEU A 1 93 ? -33.761 5.212 35.525 1.00 94.56 93 LEU A N 1
ATOM 696 C CA . LEU A 1 93 ? -32.696 4.305 35.957 1.00 94.56 93 LEU A CA 1
ATOM 697 C C . LEU A 1 93 ? -32.631 3.049 35.084 1.00 94.56 93 LEU A C 1
ATOM 699 O O . LEU A 1 93 ? -31.539 2.600 34.737 1.00 94.56 93 LEU A O 1
ATOM 703 N N . GLU A 1 94 ? -33.776 2.486 34.705 1.00 95.88 94 GLU A N 1
ATOM 704 C CA . GLU A 1 94 ? -33.837 1.369 33.760 1.00 95.88 94 GLU A CA 1
ATOM 705 C C . GLU A 1 94 ? -33.315 1.756 32.373 1.00 95.88 94 GLU A C 1
ATOM 707 O O . GLU A 1 94 ? -32.557 0.990 31.774 1.00 95.88 94 GLU A O 1
ATOM 712 N N . GLN A 1 95 ? -33.644 2.953 31.879 1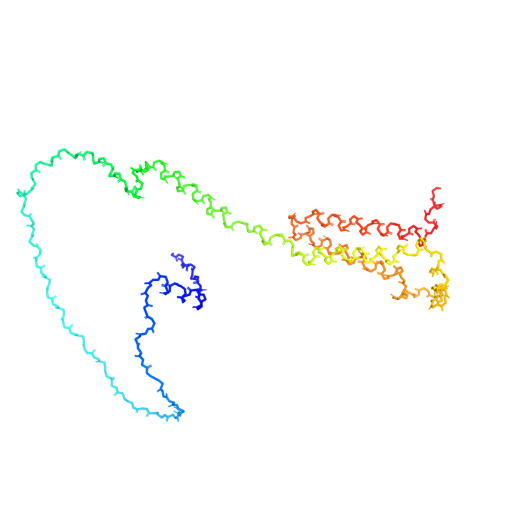.00 95.69 95 GLN A N 1
ATOM 713 C CA . GLN A 1 95 ? -33.103 3.465 30.618 1.00 95.69 95 GLN A CA 1
ATOM 714 C C . GLN A 1 95 ? -31.585 3.646 30.676 1.00 95.69 95 GLN A C 1
ATOM 716 O O . GLN A 1 95 ? -30.894 3.180 29.770 1.00 95.69 95 GLN A O 1
ATOM 721 N N . ILE A 1 96 ? -31.056 4.235 31.752 1.00 94.25 96 ILE A N 1
ATOM 722 C CA . ILE A 1 96 ? -29.610 4.407 31.953 1.00 94.25 96 ILE A CA 1
ATOM 723 C C . ILE A 1 96 ? -28.918 3.043 32.028 1.00 94.25 96 ILE A C 1
ATOM 725 O O . ILE A 1 96 ? -27.898 2.833 31.378 1.00 94.25 96 ILE A O 1
ATOM 729 N N . ARG A 1 97 ? -29.482 2.071 32.759 1.00 94.69 97 ARG A N 1
ATOM 730 C CA . ARG A 1 97 ? -28.943 0.699 32.809 1.00 94.69 97 ARG A CA 1
ATOM 731 C C . ARG A 1 97 ? -28.946 0.042 31.434 1.00 94.69 97 ARG A C 1
ATOM 733 O O . ARG A 1 97 ? -27.966 -0.604 31.078 1.00 94.69 97 ARG A O 1
ATOM 740 N N . ARG A 1 98 ? -30.014 0.219 30.650 1.00 96.00 98 ARG A N 1
ATOM 741 C CA . ARG A 1 98 ? -30.111 -0.321 29.287 1.00 96.00 98 ARG A CA 1
ATOM 742 C C . ARG A 1 98 ? -29.090 0.327 28.352 1.00 96.00 98 ARG A C 1
ATOM 744 O O . ARG A 1 98 ? -28.443 -0.384 27.591 1.00 96.00 98 ARG A O 1
ATOM 751 N N . GLN A 1 99 ? -28.916 1.644 28.423 1.00 94.25 99 GLN A N 1
ATOM 752 C CA . GLN A 1 99 ? -27.891 2.363 27.664 1.00 94.25 99 GLN A CA 1
ATOM 753 C C . GLN A 1 99 ? -26.481 1.933 28.073 1.00 94.25 99 GLN A C 1
ATOM 755 O O . GLN A 1 99 ? -25.662 1.659 27.203 1.00 94.25 99 GLN A O 1
ATOM 760 N N . ASN A 1 100 ? -26.214 1.788 29.372 1.00 92.50 100 ASN A N 1
ATOM 761 C CA . ASN A 1 100 ? -24.928 1.308 29.872 1.00 92.50 100 ASN A CA 1
ATOM 762 C C . ASN A 1 100 ? -24.652 -0.131 29.428 1.00 92.50 100 ASN A C 1
ATOM 764 O O . ASN A 1 100 ? -23.544 -0.411 28.989 1.00 92.50 100 ASN A O 1
ATOM 768 N N . ALA A 1 101 ? -25.655 -1.015 29.446 1.00 91.12 101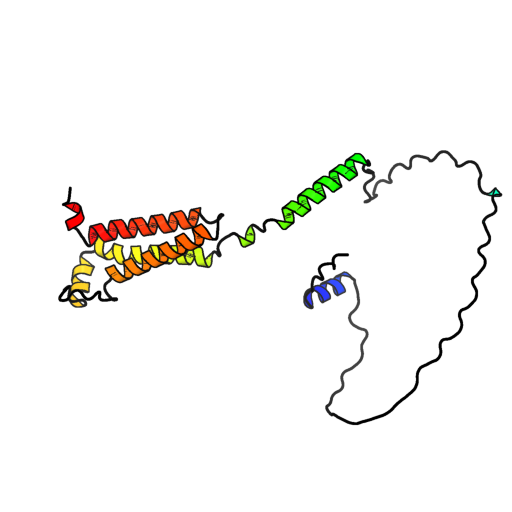 ALA A N 1
ATOM 769 C CA . ALA A 1 101 ? -25.520 -2.375 28.929 1.00 91.12 101 ALA A CA 1
ATOM 770 C C . ALA A 1 101 ? -25.193 -2.383 27.425 1.00 91.12 101 ALA A C 1
ATOM 772 O O . ALA A 1 101 ? -24.328 -3.135 26.987 1.00 91.12 101 ALA A O 1
ATOM 773 N N . LEU A 1 102 ? -25.827 -1.511 26.632 1.00 88.75 102 LEU A N 1
ATOM 774 C CA . LEU A 1 102 ? -25.504 -1.351 25.209 1.00 88.75 102 LEU A CA 1
ATOM 775 C C . LEU A 1 102 ? -24.097 -0.780 24.994 1.00 88.75 102 LEU A C 1
ATOM 777 O O . LEU A 1 102 ? -23.376 -1.247 24.116 1.00 88.75 102 LEU A O 1
ATOM 781 N N . HIS A 1 103 ? -23.690 0.201 25.797 1.00 84.38 103 HIS A N 1
ATOM 782 C CA . HIS A 1 103 ? -22.367 0.812 25.718 1.00 84.38 103 HIS A CA 1
ATOM 783 C C . HIS A 1 103 ? -21.261 -0.155 26.163 1.00 84.38 103 HIS A C 1
ATOM 785 O O . HIS A 1 103 ? -20.169 -0.155 25.602 1.00 84.38 103 HIS A O 1
ATOM 791 N N . GLU A 1 104 ? -21.529 -1.027 27.132 1.00 84.56 104 GLU A N 1
ATOM 792 C CA . GLU A 1 104 ? -20.617 -2.092 27.553 1.00 84.56 104 GLU A CA 1
ATOM 793 C C . GLU A 1 104 ? -20.481 -3.169 26.465 1.00 84.56 104 GLU A C 1
ATOM 795 O O . GLU A 1 104 ? -19.368 -3.564 26.113 1.00 84.56 104 GLU A O 1
ATOM 800 N N . MET A 1 105 ? -21.592 -3.543 25.818 1.00 78.38 105 MET A N 1
ATOM 801 C CA . MET A 1 105 ? -21.552 -4.396 24.626 1.00 78.38 105 MET A CA 1
ATOM 802 C C . MET A 1 105 ? -20.758 -3.733 23.485 1.00 78.38 105 MET A C 1
ATOM 804 O O . MET A 1 105 ? -19.897 -4.377 22.887 1.00 78.38 105 MET A O 1
ATOM 808 N N . GLN A 1 106 ? -20.955 -2.437 23.217 1.00 76.69 106 GLN A N 1
ATOM 809 C CA . GLN A 1 106 ? -20.245 -1.715 22.150 1.00 76.69 106 GLN A CA 1
ATOM 810 C C . GLN A 1 106 ? -18.756 -1.486 22.446 1.00 76.69 106 GLN A C 1
ATOM 812 O O . GLN A 1 106 ? -17.919 -1.683 21.566 1.00 76.69 106 GLN A O 1
ATOM 817 N N . SER A 1 107 ? -18.402 -1.114 23.676 1.00 63.25 107 SER A N 1
ATOM 818 C CA . SER A 1 107 ? -17.016 -0.816 24.072 1.00 63.25 107 SER A CA 1
ATOM 819 C C . SER A 1 107 ? -16.113 -2.051 24.103 1.00 63.25 107 SER A C 1
ATOM 821 O O . SER A 1 107 ? -14.900 -1.924 23.946 1.00 63.25 107 SER A O 1
ATOM 823 N N . SER A 1 108 ? -16.691 -3.251 24.211 1.00 61.75 108 SER A N 1
ATOM 824 C CA . SER A 1 108 ? -15.950 -4.509 24.068 1.00 61.75 108 SER A CA 1
ATOM 825 C C . SER A 1 108 ? -15.570 -4.849 22.619 1.00 61.75 108 SER A C 1
ATOM 827 O O . SER A 1 108 ? -14.746 -5.736 22.395 1.00 61.75 108 SER A O 1
ATOM 829 N N . THR A 1 109 ? -16.148 -4.161 21.626 1.00 64.12 109 THR A N 1
ATOM 830 C CA . THR A 1 109 ? -16.212 -4.710 20.266 1.00 64.12 109 THR A CA 1
ATOM 831 C C . THR A 1 109 ? -15.134 -4.187 19.313 1.00 64.12 109 THR A C 1
ATOM 833 O O . THR A 1 109 ? -14.751 -4.917 18.402 1.00 64.12 109 THR A O 1
ATOM 836 N N . PHE A 1 110 ? -14.587 -2.975 19.470 1.00 59.53 110 PHE A N 1
ATOM 837 C CA . PHE A 1 110 ? -13.618 -2.480 18.481 1.00 59.53 110 PHE A CA 1
ATOM 838 C C . PHE A 1 110 ? -12.782 -1.309 19.001 1.00 59.53 110 PHE A C 1
ATOM 840 O O . PHE A 1 110 ? -13.300 -0.219 19.221 1.00 59.53 110 PHE A O 1
ATOM 847 N N . ASP A 1 111 ? -11.473 -1.510 19.161 1.00 69.38 111 ASP A N 1
ATOM 848 C CA . ASP A 1 111 ? -10.540 -0.404 19.373 1.00 69.38 111 ASP A CA 1
ATOM 849 C C . ASP A 1 111 ? -10.053 0.076 17.994 1.00 69.38 111 ASP A C 1
ATOM 851 O O . ASP A 1 111 ? -9.223 -0.602 17.373 1.00 69.38 111 ASP A O 1
ATOM 855 N N . PRO A 1 112 ? -10.562 1.207 17.463 1.00 64.56 112 PRO A N 1
ATOM 856 C CA . PRO A 1 112 ? -10.235 1.656 16.111 1.00 64.56 112 PRO A CA 1
ATOM 857 C C . PRO A 1 112 ? -8.729 1.897 15.936 1.00 64.56 112 PRO A C 1
ATOM 859 O O . PRO A 1 112 ? -8.199 1.722 14.836 1.00 64.56 112 PRO A O 1
ATOM 862 N N . ARG A 1 113 ? -8.006 2.198 17.024 1.00 62.47 113 ARG A N 1
ATOM 863 C CA . ARG A 1 113 ? -6.549 2.396 17.007 1.00 62.47 113 ARG A CA 1
ATOM 864 C C . ARG A 1 113 ? -5.776 1.119 16.685 1.00 62.47 113 ARG A C 1
ATOM 866 O O . ARG A 1 113 ? -4.699 1.204 16.110 1.00 62.47 113 ARG A O 1
ATOM 873 N N . LYS A 1 114 ? -6.331 -0.059 16.985 1.00 65.12 114 LYS A N 1
ATOM 874 C CA . LYS A 1 114 ? -5.720 -1.355 16.634 1.00 65.12 114 LYS A CA 1
ATOM 875 C C . LYS A 1 114 ? -5.968 -1.760 15.182 1.00 65.12 114 LYS A C 1
ATOM 877 O O . LYS A 1 114 ? -5.377 -2.723 14.706 1.00 65.12 114 LYS A O 1
ATOM 882 N N . THR A 1 115 ? -6.850 -1.048 14.480 1.00 66.56 115 THR A N 1
ATOM 883 C CA . THR A 1 115 ? -7.241 -1.393 13.104 1.00 66.56 115 THR A CA 1
ATOM 884 C C . THR A 1 115 ? -6.598 -0.531 12.035 1.00 66.56 115 THR A C 1
ATOM 886 O O . THR A 1 115 ? -6.607 -0.915 10.865 1.00 66.56 115 THR A O 1
ATOM 889 N N . GLN A 1 116 ? -5.979 0.582 12.425 1.00 81.19 116 GLN A N 1
ATOM 890 C CA . GLN A 1 116 ? -5.138 1.361 11.528 1.00 81.19 116 GLN A CA 1
ATOM 891 C C . GLN A 1 116 ? -3.803 0.645 11.316 1.00 81.19 116 GLN A C 1
ATOM 893 O O . GLN A 1 116 ? -3.178 0.176 12.268 1.00 81.19 116 GLN A O 1
ATOM 898 N N . ALA A 1 117 ? -3.374 0.547 10.058 1.00 83.00 117 ALA A N 1
ATOM 899 C CA . ALA A 1 117 ? -2.032 0.077 9.752 1.00 83.00 117 ALA A CA 1
ATOM 900 C C . ALA A 1 117 ? -1.006 1.030 10.382 1.00 83.00 117 ALA A C 1
ATOM 902 O O . ALA A 1 117 ? -1.196 2.249 10.382 1.00 83.00 117 ALA A O 1
ATOM 903 N N . HIS A 1 118 ? 0.096 0.485 10.897 1.00 88.44 118 HIS A N 1
ATOM 904 C CA . HIS A 1 118 ? 1.191 1.316 11.384 1.00 88.44 118 HIS A CA 1
ATOM 905 C C . HIS A 1 118 ? 1.691 2.238 10.267 1.00 88.44 118 HIS A C 1
ATOM 907 O O . HIS A 1 118 ? 1.975 1.781 9.158 1.00 88.44 118 HIS A O 1
ATOM 913 N N . LEU A 1 119 ? 1.848 3.528 10.586 1.00 88.44 119 LEU A N 1
ATOM 914 C CA . LEU A 1 119 ? 2.292 4.561 9.644 1.00 88.44 119 LEU A CA 1
ATOM 915 C C . LEU A 1 119 ? 3.582 4.166 8.910 1.00 88.44 119 LEU A C 1
ATOM 917 O O . LEU A 1 119 ? 3.701 4.402 7.714 1.00 88.44 119 LEU A O 1
ATOM 921 N N . ALA A 1 120 ? 4.513 3.507 9.606 1.00 91.81 120 ALA A N 1
ATOM 922 C CA . ALA A 1 120 ? 5.763 3.025 9.026 1.00 91.81 120 ALA A CA 1
ATOM 923 C C . ALA A 1 120 ? 5.551 2.027 7.873 1.00 91.81 120 ALA A C 1
ATOM 925 O O . ALA A 1 120 ? 6.275 2.080 6.885 1.00 91.81 120 ALA A O 1
ATOM 926 N N . ILE A 1 121 ? 4.542 1.153 7.964 1.00 91.44 121 ILE A N 1
ATOM 927 C CA . ILE A 1 121 ? 4.238 0.168 6.914 1.00 91.44 121 ILE A CA 1
ATOM 928 C C . ILE A 1 121 ? 3.650 0.874 5.693 1.00 91.44 121 ILE A C 1
ATOM 930 O O . ILE A 1 121 ? 4.053 0.600 4.565 1.00 91.44 121 ILE A O 1
ATOM 934 N N . VAL A 1 122 ? 2.724 1.812 5.917 1.00 90.56 122 VAL A N 1
ATOM 935 C CA . VAL A 1 122 ? 2.127 2.612 4.838 1.00 90.56 122 VAL A CA 1
ATOM 936 C C . VAL A 1 122 ? 3.210 3.415 4.120 1.00 90.56 122 VAL A C 1
ATOM 938 O O . VAL A 1 122 ? 3.308 3.357 2.896 1.00 90.56 122 VAL A O 1
ATOM 941 N N . LEU A 1 123 ? 4.060 4.112 4.878 1.00 92.25 123 LEU A N 1
ATOM 942 C CA . LEU A 1 123 ? 5.166 4.895 4.334 1.00 92.25 123 LEU A CA 1
ATOM 943 C C . LEU A 1 123 ? 6.163 4.009 3.578 1.00 92.25 123 LEU A C 1
ATOM 945 O O . LEU A 1 123 ? 6.565 4.360 2.474 1.00 92.25 123 LEU A O 1
ATOM 949 N N . GLY A 1 124 ? 6.504 2.841 4.128 1.00 92.19 124 GLY A N 1
ATOM 950 C CA . GLY A 1 124 ? 7.354 1.858 3.461 1.00 92.19 124 GLY A CA 1
ATOM 951 C C . GLY A 1 124 ? 6.782 1.405 2.117 1.00 92.19 124 GLY A C 1
ATOM 952 O O . GLY A 1 124 ? 7.511 1.375 1.130 1.00 92.19 124 GLY A O 1
ATOM 953 N N . GLY A 1 125 ? 5.474 1.137 2.048 1.00 88.75 125 GLY A N 1
ATOM 954 C CA . GLY A 1 125 ? 4.797 0.779 0.798 1.00 88.75 125 GLY A CA 1
ATOM 955 C C . GLY A 1 125 ? 4.873 1.879 -0.265 1.00 88.75 125 GLY A C 1
ATOM 956 O O . GLY A 1 125 ? 5.189 1.592 -1.418 1.00 88.75 125 GLY A O 1
ATOM 957 N N . TYR A 1 126 ? 4.660 3.143 0.119 1.00 93.94 126 TYR A N 1
ATOM 958 C CA . TYR A 1 126 ? 4.821 4.274 -0.803 1.00 93.94 126 TYR A CA 1
ATOM 959 C C . TYR A 1 126 ? 6.263 4.436 -1.278 1.00 93.94 126 TYR A C 1
ATOM 961 O O . TYR A 1 126 ? 6.485 4.611 -2.471 1.00 93.94 126 TYR A O 1
ATOM 969 N N . LEU A 1 127 ? 7.240 4.369 -0.370 1.00 94.56 127 LEU A N 1
ATOM 970 C CA . LEU A 1 127 ? 8.653 4.487 -0.735 1.00 94.56 127 LEU A CA 1
ATOM 971 C C . LEU A 1 127 ? 9.066 3.406 -1.732 1.00 94.56 127 LEU A C 1
ATOM 973 O O . LEU A 1 127 ? 9.822 3.696 -2.652 1.00 94.56 127 LEU A O 1
ATOM 977 N N . LEU A 1 128 ? 8.541 2.190 -1.585 1.00 91.25 128 LEU A N 1
ATOM 978 C CA . LEU A 1 128 ? 8.841 1.091 -2.493 1.00 91.25 128 LEU A CA 1
ATOM 979 C C . LEU A 1 128 ? 8.253 1.315 -3.894 1.00 91.25 128 LEU A C 1
ATOM 981 O O . LEU A 1 128 ? 8.966 1.141 -4.879 1.00 91.25 128 LEU A O 1
ATOM 985 N N . ALA A 1 129 ? 7.004 1.784 -3.975 1.00 89.19 129 ALA A N 1
ATOM 986 C CA . ALA A 1 129 ? 6.367 2.149 -5.244 1.00 89.19 129 ALA A CA 1
ATOM 987 C C . ALA A 1 129 ? 7.071 3.345 -5.922 1.00 89.19 129 ALA A C 1
ATOM 989 O O . ALA A 1 129 ? 7.300 3.368 -7.128 1.00 89.19 129 ALA A O 1
ATOM 990 N N . PHE A 1 130 ? 7.486 4.352 -5.147 1.00 90.75 130 PHE A N 1
ATOM 991 C CA . PHE A 1 130 ? 8.260 5.470 -5.691 1.00 90.75 130 PHE A CA 1
ATOM 992 C C . PHE A 1 130 ? 9.677 5.065 -6.095 1.00 90.75 130 PHE A C 1
ATOM 994 O O . PHE A 1 130 ? 10.205 5.625 -7.052 1.00 90.75 130 PHE A O 1
ATOM 1001 N N . ALA A 1 131 ? 10.296 4.099 -5.414 1.00 89.81 131 ALA A N 1
ATOM 1002 C CA . ALA A 1 131 ? 11.607 3.588 -5.793 1.00 89.81 131 ALA A CA 1
ATOM 1003 C C . ALA A 1 131 ? 11.563 2.895 -7.163 1.00 89.81 131 ALA A C 1
ATOM 1005 O O . ALA A 1 131 ? 12.430 3.164 -7.993 1.00 89.81 131 ALA A O 1
ATOM 1006 N N . GLY A 1 132 ? 10.544 2.073 -7.440 1.00 84.62 132 GLY A N 1
ATOM 1007 C CA . GLY A 1 132 ? 10.363 1.469 -8.764 1.00 84.62 132 GLY A CA 1
ATOM 1008 C C . GLY A 1 132 ? 10.163 2.526 -9.853 1.00 84.62 132 GLY A C 1
ATOM 1009 O O . GLY A 1 132 ? 10.881 2.525 -10.858 1.00 84.62 132 GLY A O 1
ATOM 1010 N N . ALA A 1 133 ? 9.302 3.518 -9.600 1.00 87.62 133 ALA A N 1
ATOM 1011 C CA . ALA A 1 133 ? 9.136 4.669 -10.488 1.00 87.62 133 ALA A CA 1
ATOM 1012 C C . ALA A 1 133 ? 10.454 5.433 -10.721 1.00 87.62 133 ALA A C 1
ATOM 1014 O O . ALA A 1 133 ? 10.788 5.748 -11.860 1.00 87.62 133 ALA A O 1
ATOM 1015 N N . ALA A 1 134 ? 11.228 5.701 -9.666 1.00 88.06 134 ALA A N 1
ATOM 1016 C CA . ALA A 1 134 ? 12.495 6.425 -9.738 1.00 88.06 134 ALA A CA 1
ATOM 1017 C C . ALA A 1 134 ? 13.597 5.646 -10.472 1.00 88.06 134 ALA A C 1
ATOM 1019 O O . ALA A 1 134 ? 14.491 6.264 -11.045 1.00 88.06 134 ALA A O 1
ATOM 1020 N N . ILE A 1 135 ? 13.537 4.312 -10.495 1.00 85.19 135 ILE A N 1
ATOM 1021 C CA . ILE A 1 135 ? 14.435 3.480 -11.308 1.00 85.19 135 ILE A CA 1
ATOM 1022 C C . ILE A 1 135 ? 14.032 3.550 -12.789 1.00 85.19 135 ILE A C 1
ATOM 1024 O O . ILE A 1 135 ? 14.900 3.664 -13.654 1.00 85.19 135 ILE A O 1
ATOM 1028 N N . CYS A 1 136 ? 12.732 3.518 -13.097 1.00 80.75 136 CYS A N 1
ATOM 1029 C CA . CYS A 1 136 ? 12.234 3.547 -14.476 1.00 80.75 136 CYS A CA 1
ATOM 1030 C C . CYS A 1 136 ? 12.298 4.940 -15.125 1.00 80.75 136 CYS A C 1
ATOM 1032 O O . CYS A 1 136 ? 12.646 5.056 -16.299 1.00 80.75 136 CYS A O 1
ATOM 1034 N N . PHE A 1 137 ? 11.980 6.004 -14.388 1.00 83.00 137 PHE A N 1
ATOM 1035 C CA . PHE A 1 137 ? 11.790 7.349 -14.941 1.00 83.00 137 PHE A CA 1
ATOM 1036 C C . PHE A 1 137 ? 13.038 7.929 -15.644 1.00 83.00 137 PHE A C 1
ATOM 1038 O O . PHE A 1 137 ? 12.903 8.427 -16.764 1.00 83.00 137 PHE A O 1
ATOM 1045 N N . PRO A 1 138 ? 14.266 7.814 -15.097 1.00 79.69 138 PRO A N 1
ATOM 1046 C CA . PRO A 1 138 ? 15.477 8.275 -15.780 1.00 79.69 138 PRO A CA 1
ATOM 1047 C C . PRO A 1 138 ? 15.757 7.517 -17.082 1.00 79.69 138 PRO A C 1
ATOM 1049 O O . PRO A 1 138 ? 16.379 8.060 -17.995 1.00 79.69 138 PRO A O 1
ATOM 1052 N N . GLN A 1 139 ? 15.292 6.272 -17.203 1.00 73.00 139 GLN A N 1
ATOM 1053 C CA . GLN A 1 139 ? 15.468 5.508 -18.439 1.00 73.00 139 GLN A CA 1
ATOM 1054 C C . GLN A 1 139 ? 14.573 6.019 -19.565 1.00 73.00 139 GLN A C 1
ATOM 1056 O O . GLN A 1 139 ? 14.973 5.957 -20.722 1.00 73.00 139 GLN A O 1
ATOM 1061 N N . ILE A 1 140 ? 13.407 6.565 -19.214 1.00 73.19 140 ILE A N 1
ATOM 1062 C CA . ILE A 1 140 ? 12.435 7.102 -20.168 1.00 73.19 140 ILE A CA 1
ATOM 1063 C C . ILE A 1 140 ? 12.872 8.483 -20.678 1.00 73.19 140 ILE A C 1
ATOM 1065 O O . ILE A 1 140 ? 12.790 8.754 -21.872 1.00 73.19 140 ILE A O 1
ATOM 1069 N N . TYR A 1 141 ? 13.327 9.371 -19.785 1.00 72.75 141 TYR A N 1
ATOM 1070 C CA . TYR A 1 141 ? 13.456 10.803 -20.106 1.00 72.75 141 TYR A CA 1
ATOM 1071 C C . TYR A 1 141 ? 14.867 11.292 -20.422 1.00 72.75 141 TYR A C 1
ATOM 1073 O O . TYR A 1 141 ? 15.023 12.404 -20.927 1.00 72.75 141 TYR A O 1
ATOM 1081 N N . THR A 1 142 ? 15.905 10.508 -20.138 1.00 66.44 142 THR A N 1
ATOM 1082 C CA . THR A 1 142 ? 17.282 11.003 -20.242 1.00 66.44 142 THR A CA 1
ATOM 1083 C C . THR A 1 142 ? 18.115 10.175 -21.223 1.00 66.44 142 THR A C 1
ATOM 1085 O O . THR A 1 142 ? 18.592 9.101 -20.853 1.00 66.44 142 THR A O 1
ATOM 1088 N N . PRO A 1 143 ? 18.409 10.693 -22.439 1.00 59.25 143 PRO A N 1
ATOM 1089 C CA . PRO A 1 143 ? 19.325 10.030 -23.379 1.00 59.25 143 PRO A CA 1
ATOM 1090 C C . PRO A 1 143 ? 20.760 9.930 -22.827 1.00 59.25 143 PRO A C 1
ATOM 1092 O O . PRO A 1 143 ? 21.564 9.118 -23.276 1.00 59.25 143 PRO A O 1
ATOM 1095 N N . ILE A 1 144 ? 21.077 10.717 -21.794 1.00 58.69 144 ILE A N 1
ATOM 1096 C CA . ILE A 1 144 ? 22.372 10.728 -21.103 1.00 58.69 144 ILE A CA 1
ATOM 1097 C C . ILE A 1 144 ? 22.652 9.386 -20.399 1.00 58.69 144 ILE A C 1
ATOM 1099 O O . ILE A 1 144 ? 23.794 8.923 -20.401 1.00 58.69 144 ILE A O 1
ATOM 1103 N N . TYR A 1 145 ? 21.632 8.704 -19.862 1.00 54.53 145 TYR A N 1
ATOM 1104 C CA . TYR A 1 145 ? 21.830 7.403 -19.211 1.00 54.53 145 TYR A CA 1
ATOM 1105 C C . TYR A 1 145 ? 21.963 6.244 -20.198 1.00 54.53 145 TYR A C 1
ATOM 1107 O O . TYR A 1 145 ? 22.582 5.247 -19.841 1.00 54.53 145 TYR A O 1
ATOM 1115 N N . GLN A 1 146 ? 21.478 6.360 -21.439 1.00 58.66 146 GLN A N 1
ATOM 1116 C CA . GLN A 1 146 ? 21.717 5.320 -22.450 1.00 58.66 146 GLN A CA 1
ATOM 1117 C C . GLN A 1 146 ? 23.215 5.156 -22.744 1.00 58.66 146 GLN A C 1
ATOM 1119 O O . GLN A 1 146 ? 23.697 4.029 -22.853 1.00 58.66 146 GLN A O 1
ATOM 1124 N N . ASN A 1 147 ? 23.970 6.260 -22.779 1.00 54.34 147 ASN A N 1
ATOM 1125 C CA . ASN A 1 147 ? 25.422 6.225 -22.974 1.00 54.34 147 ASN A CA 1
ATOM 1126 C C . ASN A 1 147 ? 26.182 5.759 -21.723 1.00 54.34 147 ASN A C 1
ATOM 1128 O O . ASN A 1 147 ? 27.143 5.003 -21.844 1.00 54.34 147 ASN A O 1
ATOM 1132 N N . LEU A 1 148 ? 25.739 6.150 -20.522 1.00 57.47 148 LEU A N 1
ATOM 1133 C CA . LEU A 1 148 ? 26.405 5.758 -19.273 1.00 57.47 148 LEU A CA 1
ATOM 1134 C C . LEU A 1 148 ? 26.155 4.282 -18.907 1.00 57.47 148 LEU A C 1
ATOM 1136 O O . LEU A 1 148 ? 27.064 3.602 -18.438 1.00 57.47 148 LEU A O 1
ATOM 1140 N N . TYR A 1 149 ? 24.954 3.757 -19.172 1.00 53.78 149 TYR A N 1
ATOM 1141 C CA . TYR A 1 149 ? 24.632 2.341 -18.953 1.00 53.78 149 TYR A CA 1
ATOM 1142 C C . TYR A 1 149 ? 25.150 1.424 -20.070 1.00 53.78 149 TYR A C 1
ATOM 1144 O O . TYR A 1 149 ? 25.494 0.280 -19.773 1.00 53.78 149 TYR A O 1
ATOM 1152 N N . SER A 1 150 ? 25.309 1.918 -21.307 1.00 53.72 150 SER A N 1
ATOM 1153 C CA . SER A 1 150 ? 26.002 1.166 -22.373 1.00 53.72 150 SER A CA 1
ATOM 1154 C C . SER A 1 150 ? 27.470 0.879 -22.038 1.00 53.72 150 SER A C 1
ATOM 1156 O O . SER A 1 150 ? 28.035 -0.080 -22.555 1.00 53.72 150 SER A O 1
ATOM 1158 N N . PHE A 1 151 ? 28.087 1.676 -21.159 1.00 49.22 151 PHE A N 1
ATOM 1159 C CA . PHE A 1 151 ? 29.486 1.501 -20.761 1.00 49.22 151 PHE A CA 1
ATOM 1160 C C . PHE A 1 151 ? 29.684 0.496 -19.607 1.00 49.22 151 PHE A C 1
ATOM 1162 O O . PHE A 1 151 ? 30.803 0.045 -19.381 1.00 49.22 151 PHE A O 1
ATOM 1169 N N . GLY A 1 152 ? 28.620 0.127 -18.878 1.00 50.94 152 GLY A N 1
ATOM 1170 C CA . GLY A 1 152 ? 28.715 -0.700 -17.662 1.00 50.94 152 GLY A CA 1
ATOM 1171 C C . GLY A 1 152 ? 27.891 -1.989 -17.659 1.00 50.94 152 GLY A C 1
ATOM 1172 O O . GLY A 1 152 ? 28.172 -2.883 -16.865 1.00 50.94 152 GLY A O 1
ATOM 1173 N N . TYR A 1 153 ? 26.903 -2.120 -18.544 1.00 48.72 153 TYR A N 1
ATOM 1174 C CA . TYR A 1 153 ? 26.090 -3.326 -18.655 1.00 48.72 153 TYR A CA 1
ATOM 1175 C C . TYR A 1 153 ? 26.063 -3.752 -20.118 1.00 48.72 153 TYR A C 1
ATOM 1177 O O . TYR A 1 153 ? 25.441 -3.060 -20.924 1.00 48.72 153 TYR A O 1
ATOM 1185 N N . PRO A 1 154 ? 26.716 -4.865 -20.506 1.00 49.56 154 PRO A N 1
ATOM 1186 C CA . PRO A 1 154 ? 26.520 -5.394 -21.840 1.00 49.56 154 PRO A CA 1
ATOM 1187 C C . PRO A 1 154 ? 25.044 -5.767 -21.956 1.00 49.56 154 PRO A C 1
ATOM 1189 O O . PRO A 1 154 ? 24.585 -6.757 -21.383 1.00 49.56 154 PRO A O 1
ATOM 1192 N N . ALA A 1 155 ? 24.298 -4.938 -22.682 1.00 48.69 155 ALA A N 1
ATOM 1193 C CA . ALA A 1 155 ? 22.969 -5.240 -23.165 1.00 48.69 155 ALA A CA 1
ATOM 1194 C C . ALA A 1 155 ? 23.085 -6.417 -24.136 1.00 48.69 155 ALA A C 1
ATOM 1196 O O . ALA A 1 155 ? 23.116 -6.258 -25.351 1.00 48.69 155 ALA A O 1
ATOM 1197 N N . GLN A 1 156 ? 23.201 -7.620 -23.592 1.00 49.03 156 GLN A N 1
ATOM 1198 C CA . GLN A 1 156 ? 22.839 -8.829 -24.292 1.00 49.03 156 GLN A CA 1
ATOM 1199 C C . GLN A 1 156 ? 22.103 -9.732 -23.314 1.00 49.03 156 GLN A C 1
ATOM 1201 O O . GLN A 1 156 ? 22.697 -10.377 -22.449 1.00 49.03 156 GLN A O 1
ATOM 1206 N N . PHE A 1 157 ? 20.795 -9.844 -23.539 1.00 50.16 157 PHE A N 1
ATOM 1207 C CA . PHE A 1 157 ? 20.064 -11.100 -23.410 1.00 50.16 157 PHE A CA 1
ATOM 1208 C C . PHE A 1 157 ? 20.784 -12.175 -24.247 1.00 50.16 157 PHE A C 1
ATOM 1210 O O . PHE A 1 157 ? 20.301 -12.578 -25.299 1.00 50.16 157 PHE A O 1
ATOM 1217 N N . ARG A 1 158 ? 21.993 -12.597 -23.858 1.00 46.72 158 ARG A N 1
ATOM 1218 C CA . ARG A 1 158 ? 22.746 -13.549 -24.678 1.00 46.72 158 ARG A CA 1
ATOM 1219 C C . ARG A 1 158 ? 22.245 -14.972 -24.459 1.00 46.72 158 ARG A C 1
ATOM 1221 O O . ARG A 1 158 ? 22.240 -15.731 -25.409 1.00 46.72 158 ARG A O 1
ATOM 1228 N N . ASN A 1 159 ? 21.752 -15.313 -23.259 1.00 51.53 159 ASN A N 1
ATOM 1229 C CA . ASN A 1 159 ? 21.466 -16.710 -22.890 1.00 51.53 159 ASN A CA 1
ATOM 1230 C C . ASN A 1 159 ? 20.203 -16.925 -22.015 1.00 51.53 159 ASN A C 1
ATOM 1232 O O . ASN A 1 159 ? 20.138 -17.907 -21.285 1.00 51.53 159 ASN A O 1
ATOM 1236 N N . GLY A 1 160 ? 19.220 -16.013 -21.998 1.00 57.53 160 GLY A N 1
ATOM 1237 C CA . GLY A 1 160 ? 17.966 -16.214 -21.235 1.00 57.53 160 GLY A CA 1
ATOM 1238 C C . GLY A 1 160 ? 18.089 -16.219 -19.697 1.00 57.53 160 GLY A C 1
ATOM 1239 O O . GLY A 1 160 ? 17.105 -16.458 -19.004 1.00 57.53 160 GLY A O 1
ATOM 1240 N N . SER A 1 161 ? 19.272 -15.932 -19.146 1.00 55.97 161 SER A N 1
ATOM 1241 C CA . SER A 1 161 ? 19.477 -15.797 -17.701 1.00 55.97 161 SER A CA 1
ATOM 1242 C C . SER A 1 161 ? 19.021 -14.419 -17.227 1.00 55.97 161 SER A C 1
ATOM 1244 O O . SER A 1 161 ? 19.590 -13.405 -17.633 1.00 55.97 161 SER A O 1
ATOM 1246 N N . LEU A 1 162 ? 18.030 -14.390 -16.335 1.00 54.75 162 LEU A N 1
ATOM 1247 C CA . LEU A 1 162 ? 17.559 -13.187 -15.653 1.00 54.75 162 LEU A CA 1
ATOM 1248 C C . LEU A 1 162 ? 18.692 -12.650 -14.762 1.00 54.75 162 LEU A C 1
ATOM 1250 O O . LEU A 1 162 ? 18.962 -13.188 -13.689 1.00 54.75 162 LEU A O 1
ATOM 1254 N N . THR A 1 163 ? 19.419 -11.629 -15.209 1.00 60.53 163 THR A N 1
ATOM 1255 C CA . THR A 1 163 ? 20.435 -10.999 -14.364 1.00 60.53 163 THR A CA 1
ATOM 1256 C C . THR A 1 163 ? 19.724 -10.133 -13.330 1.00 60.53 163 THR A C 1
ATOM 1258 O O . THR A 1 163 ? 19.089 -9.141 -13.668 1.00 60.53 163 THR A O 1
ATOM 1261 N N . LEU A 1 164 ? 19.833 -10.503 -12.051 1.00 61.38 164 LEU A N 1
ATOM 1262 C CA . LEU A 1 164 ? 19.227 -9.782 -10.917 1.00 61.38 164 LEU A CA 1
ATOM 1263 C C . LEU A 1 164 ? 19.578 -8.283 -10.873 1.00 61.38 164 LEU A C 1
ATOM 1265 O O . LEU A 1 164 ? 18.846 -7.498 -10.279 1.00 61.38 164 LEU A O 1
ATOM 1269 N N . PHE A 1 165 ? 20.673 -7.884 -11.521 1.00 68.81 165 PHE A N 1
ATOM 1270 C CA . PHE A 1 165 ? 21.169 -6.510 -11.562 1.00 68.81 165 PHE A CA 1
ATOM 1271 C C . PHE A 1 165 ? 20.600 -5.667 -12.708 1.00 68.81 165 PHE A C 1
ATOM 1273 O O . PHE A 1 165 ? 20.986 -4.508 -12.852 1.00 68.81 165 PHE A O 1
ATOM 1280 N N . HIS A 1 166 ? 19.700 -6.206 -13.537 1.00 75.69 166 HIS A N 1
ATOM 1281 C CA . HIS A 1 166 ? 19.076 -5.398 -14.575 1.00 75.69 166 HIS A CA 1
ATOM 1282 C C . HIS A 1 166 ? 18.129 -4.366 -13.926 1.00 75.69 166 HIS A C 1
ATOM 1284 O O . HIS A 1 166 ? 17.303 -4.717 -13.083 1.00 75.69 166 HIS A O 1
ATOM 1290 N N . PRO A 1 167 ? 18.174 -3.080 -14.306 1.00 77.19 167 PRO A N 1
ATOM 1291 C CA . PRO A 1 167 ? 17.310 -2.061 -13.702 1.00 77.19 167 PRO A CA 1
ATOM 1292 C C . PRO A 1 167 ? 15.817 -2.397 -13.849 1.00 77.19 167 PRO A C 1
ATOM 1294 O O . PRO A 1 167 ? 15.048 -2.219 -12.911 1.00 77.19 167 PRO A O 1
ATOM 1297 N N . ALA A 1 168 ? 15.423 -2.985 -14.984 1.00 78.50 168 ALA A N 1
ATOM 1298 C CA . ALA A 1 168 ? 14.069 -3.506 -15.188 1.00 78.50 168 ALA A CA 1
ATOM 1299 C C . ALA A 1 168 ? 13.680 -4.616 -14.190 1.00 78.50 168 ALA A C 1
ATOM 1301 O O . ALA A 1 168 ? 12.550 -4.627 -13.706 1.00 78.50 168 ALA A O 1
ATOM 1302 N N . THR A 1 169 ? 14.596 -5.534 -13.848 1.00 82.50 169 THR A N 1
ATOM 1303 C CA . THR A 1 169 ? 14.311 -6.590 -12.862 1.00 82.50 169 THR A CA 1
ATOM 1304 C C . THR A 1 169 ? 14.225 -6.016 -11.455 1.00 82.50 169 THR A C 1
ATOM 1306 O O . THR A 1 169 ? 13.344 -6.413 -10.700 1.00 82.50 169 THR A O 1
ATOM 1309 N N . LEU A 1 170 ? 15.078 -5.046 -11.112 1.00 85.56 170 LEU A N 1
ATOM 1310 C CA . LEU A 1 170 ? 15.021 -4.351 -9.822 1.00 85.56 170 LEU A CA 1
ATOM 1311 C C . LEU A 1 170 ? 13.714 -3.569 -9.652 1.00 85.56 170 LEU A C 1
ATOM 1313 O O . LEU A 1 170 ? 13.069 -3.690 -8.611 1.00 85.56 170 LEU A O 1
ATOM 1317 N N . ALA A 1 171 ? 13.291 -2.830 -10.682 1.00 85.44 171 ALA A N 1
ATOM 1318 C CA . ALA A 1 171 ? 12.009 -2.131 -10.680 1.00 85.44 171 ALA A CA 1
ATOM 1319 C C . ALA A 1 171 ? 10.837 -3.116 -10.543 1.00 85.44 171 ALA A C 1
ATOM 1321 O O . ALA A 1 171 ? 9.988 -2.937 -9.677 1.00 85.44 171 ALA A O 1
ATOM 1322 N N . ALA A 1 172 ? 10.829 -4.211 -11.314 1.00 86.12 172 ALA A N 1
ATOM 1323 C CA . ALA A 1 172 ? 9.780 -5.227 -11.223 1.00 86.12 172 ALA A CA 1
ATOM 1324 C C . ALA A 1 172 ? 9.698 -5.876 -9.829 1.00 86.12 172 ALA A C 1
ATOM 1326 O O . ALA A 1 172 ? 8.604 -6.069 -9.301 1.00 86.12 172 ALA A O 1
ATOM 1327 N N . VAL A 1 173 ? 10.841 -6.186 -9.206 1.00 90.06 173 VAL A N 1
ATOM 1328 C CA . VAL A 1 173 ? 10.886 -6.734 -7.840 1.00 90.06 173 VAL A CA 1
ATOM 1329 C C . VAL A 1 173 ? 10.354 -5.721 -6.824 1.00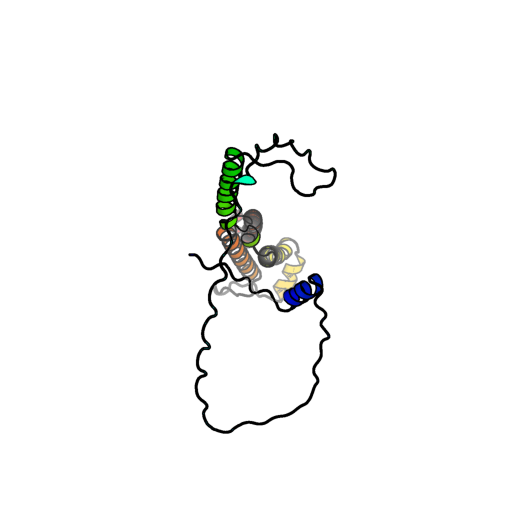 90.06 173 VAL A C 1
ATOM 1331 O O . VAL A 1 173 ? 9.549 -6.093 -5.970 1.00 90.06 173 VAL A O 1
ATOM 1334 N N . ALA A 1 174 ? 10.758 -4.451 -6.924 1.00 88.69 174 ALA A N 1
ATOM 1335 C CA . ALA A 1 174 ? 10.259 -3.393 -6.048 1.00 88.69 174 ALA A CA 1
ATOM 1336 C C . ALA A 1 174 ? 8.730 -3.251 -6.149 1.00 88.69 174 ALA A C 1
ATOM 1338 O O . ALA A 1 174 ? 8.052 -3.217 -5.120 1.00 88.69 174 ALA A O 1
ATOM 1339 N N . GLU A 1 175 ? 8.175 -3.272 -7.364 1.00 88.81 175 GLU A N 1
ATOM 1340 C CA . GLU A 1 175 ? 6.729 -3.144 -7.575 1.00 88.81 175 GLU A CA 1
ATOM 1341 C C . GLU A 1 175 ? 5.931 -4.371 -7.121 1.00 88.81 175 GLU A C 1
ATOM 1343 O O . GLU A 1 175 ? 4.829 -4.238 -6.577 1.00 88.81 175 GLU A O 1
ATOM 1348 N N . LEU A 1 176 ? 6.485 -5.578 -7.271 1.00 90.69 176 LEU A N 1
ATOM 1349 C CA . LEU A 1 176 ? 5.871 -6.793 -6.728 1.00 90.69 176 LEU A CA 1
ATOM 1350 C C . LEU A 1 176 ? 5.801 -6.749 -5.201 1.00 90.69 176 LEU A C 1
ATOM 1352 O O . LEU A 1 176 ? 4.771 -7.089 -4.616 1.00 90.69 176 LEU A O 1
ATOM 1356 N N . LEU A 1 177 ? 6.870 -6.288 -4.550 1.00 91.56 177 LEU A N 1
ATOM 1357 C CA . LEU A 1 177 ? 6.884 -6.110 -3.102 1.00 91.56 177 LEU A CA 1
ATOM 1358 C C . LEU A 1 177 ? 5.908 -5.008 -2.662 1.00 91.56 177 LEU A C 1
ATOM 1360 O O . LEU A 1 177 ? 5.186 -5.197 -1.682 1.00 91.56 177 LEU A O 1
ATOM 1364 N N . ALA A 1 178 ? 5.824 -3.894 -3.396 1.00 88.31 178 ALA A N 1
ATOM 1365 C CA . ALA A 1 178 ? 4.907 -2.797 -3.082 1.00 88.31 178 ALA A CA 1
ATOM 1366 C C . ALA A 1 178 ? 3.449 -3.268 -3.183 1.00 88.31 178 ALA A C 1
ATOM 1368 O O . ALA A 1 178 ? 2.635 -3.020 -2.289 1.00 88.31 178 ALA A O 1
ATOM 1369 N N . SER A 1 179 ? 3.150 -4.045 -4.225 1.00 88.62 179 SER A N 1
ATOM 1370 C CA . SER A 1 179 ? 1.851 -4.683 -4.435 1.00 88.62 179 SER A CA 1
ATOM 1371 C C . SER A 1 179 ? 1.524 -5.689 -3.329 1.00 88.62 179 SER A C 1
ATOM 1373 O O . SER A 1 179 ? 0.407 -5.690 -2.814 1.00 88.62 179 SER A O 1
ATOM 1375 N N . ALA A 1 180 ? 2.491 -6.506 -2.899 1.00 92.75 180 ALA A N 1
ATOM 1376 C CA . ALA A 1 180 ? 2.301 -7.446 -1.795 1.00 92.75 180 ALA A CA 1
ATOM 1377 C C . ALA A 1 180 ? 1.979 -6.724 -0.474 1.00 92.75 180 ALA A C 1
ATOM 1379 O O . ALA A 1 180 ? 1.057 -7.128 0.241 1.00 92.75 180 ALA A O 1
ATOM 1380 N N . VAL A 1 181 ? 2.675 -5.620 -0.176 1.00 90.12 181 VAL A N 1
ATOM 1381 C CA . VAL A 1 181 ? 2.378 -4.765 0.986 1.00 90.12 181 VAL A CA 1
ATOM 1382 C C . VAL A 1 181 ? 0.978 -4.160 0.868 1.00 90.12 181 VAL A C 1
ATOM 1384 O O . VAL A 1 181 ? 0.213 -4.206 1.831 1.00 90.12 181 VAL A O 1
ATOM 1387 N N . ALA A 1 182 ? 0.600 -3.650 -0.307 1.00 87.25 182 ALA A N 1
ATOM 1388 C CA . ALA A 1 182 ? -0.733 -3.101 -0.538 1.00 87.25 182 ALA A CA 1
ATOM 1389 C C . ALA A 1 182 ? -1.836 -4.149 -0.311 1.00 87.25 182 ALA A C 1
ATOM 1391 O O . ALA A 1 182 ? -2.794 -3.876 0.414 1.00 87.25 182 ALA A O 1
ATOM 1392 N N . VAL A 1 183 ? -1.682 -5.362 -0.856 1.00 92.00 183 VAL A N 1
ATOM 1393 C CA . VAL A 1 183 ? -2.621 -6.479 -0.646 1.00 92.00 183 VAL A CA 1
ATOM 1394 C C . VAL A 1 183 ? -2.703 -6.849 0.835 1.00 92.00 183 VAL A C 1
ATOM 1396 O O . VAL A 1 183 ? -3.800 -7.012 1.371 1.00 92.00 183 VAL A O 1
ATOM 1399 N N . TRP A 1 184 ? -1.566 -6.922 1.529 1.00 92.38 184 TRP A N 1
ATOM 1400 C CA . TRP A 1 184 ? -1.542 -7.2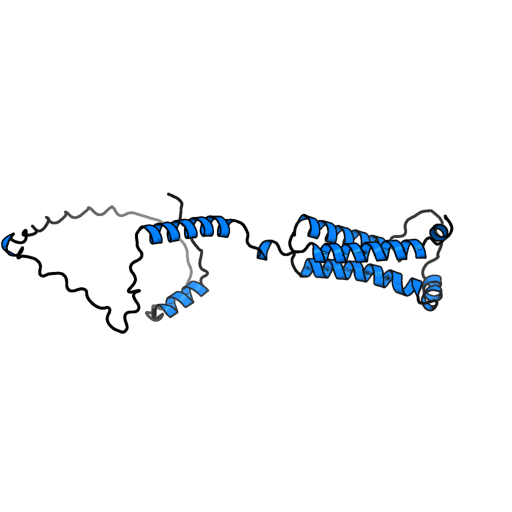18 2.960 1.00 92.38 184 TRP A CA 1
ATOM 1401 C C . TRP A 1 184 ? -2.289 -6.158 3.787 1.00 92.38 184 TRP A C 1
ATOM 1403 O O . TRP A 1 184 ? -3.139 -6.515 4.608 1.00 92.38 184 TRP A O 1
ATOM 1413 N N . ILE A 1 185 ? -2.048 -4.863 3.527 1.00 88.62 185 ILE A N 1
ATOM 1414 C CA . ILE A 1 185 ? -2.768 -3.754 4.180 1.00 88.62 185 ILE A CA 1
ATOM 1415 C C . ILE A 1 185 ? -4.268 -3.850 3.877 1.00 88.62 185 ILE A C 1
ATOM 1417 O O . ILE A 1 185 ? -5.084 -3.734 4.790 1.00 88.62 185 ILE A O 1
ATOM 1421 N N . PHE A 1 186 ? -4.640 -4.104 2.622 1.00 89.06 186 PHE A N 1
ATOM 1422 C CA . PHE A 1 186 ? -6.038 -4.170 2.196 1.00 89.06 186 PHE A CA 1
ATOM 1423 C C . PHE A 1 186 ? -6.829 -5.273 2.918 1.00 89.06 186 PHE A C 1
ATOM 1425 O O . PHE A 1 186 ? -7.991 -5.067 3.294 1.00 89.06 186 PHE A O 1
ATOM 1432 N N . LEU A 1 187 ? -6.193 -6.430 3.129 1.00 89.06 187 LEU A N 1
ATOM 1433 C CA . LEU A 1 187 ? -6.796 -7.587 3.792 1.00 89.06 187 LEU A CA 1
ATOM 1434 C C . LEU A 1 187 ? -6.856 -7.432 5.316 1.00 89.06 187 LEU A C 1
ATOM 1436 O O . LEU A 1 187 ? -7.840 -7.842 5.929 1.00 89.06 187 LEU A O 1
ATOM 1440 N N . ARG A 1 188 ? -5.820 -6.859 5.942 1.00 86.56 188 ARG A N 1
ATOM 1441 C CA . ARG A 1 188 ? -5.711 -6.777 7.411 1.00 86.56 188 ARG A CA 1
ATOM 1442 C C . ARG A 1 188 ? -6.291 -5.496 8.010 1.00 86.56 188 ARG A C 1
ATOM 1444 O O . ARG A 1 188 ? -6.715 -5.522 9.162 1.00 86.56 188 ARG A O 1
ATOM 1451 N N . HIS A 1 189 ? -6.341 -4.400 7.254 1.00 83.75 189 HIS A N 1
ATOM 1452 C CA . HIS A 1 189 ? -6.647 -3.066 7.775 1.00 83.75 189 HIS A CA 1
ATOM 1453 C C . HIS A 1 189 ? -7.750 -2.375 6.963 1.00 83.75 189 HIS A C 1
ATOM 1455 O O . HIS A 1 189 ? -7.488 -1.570 6.069 1.00 83.75 189 HIS A O 1
ATOM 1461 N N . PHE A 1 190 ? -9.013 -2.647 7.314 1.00 78.19 190 PHE A N 1
ATOM 1462 C CA . PHE A 1 190 ? -10.194 -2.082 6.639 1.00 78.19 190 PHE A CA 1
ATOM 1463 C C . PHE A 1 190 ? -10.187 -0.545 6.567 1.00 78.19 190 PHE A C 1
ATOM 1465 O O . PHE A 1 190 ? -10.551 0.016 5.536 1.00 78.19 190 PHE A O 1
ATOM 1472 N N . TYR A 1 191 ? -9.731 0.138 7.621 1.00 79.19 191 TYR A N 1
ATOM 1473 C CA . TYR A 1 191 ? -9.673 1.605 7.661 1.00 79.19 191 TYR A CA 1
ATOM 1474 C C . TYR A 1 191 ? -8.558 2.202 6.785 1.00 79.19 191 TYR A C 1
ATOM 1476 O O . TYR A 1 191 ? -8.643 3.364 6.398 1.00 79.19 191 TYR A O 1
ATOM 1484 N N . SER A 1 192 ? -7.533 1.422 6.427 1.00 86.12 192 SER A N 1
ATOM 1485 C CA . SER A 1 192 ? -6.389 1.882 5.623 1.00 86.12 192 SER A CA 1
ATOM 1486 C C . SER A 1 192 ? -6.497 1.503 4.139 1.00 86.12 192 SER A C 1
ATOM 1488 O O . SER A 1 192 ? -5.542 1.693 3.386 1.00 86.12 192 SER A O 1
ATOM 1490 N N . ARG A 1 193 ? -7.664 1.014 3.692 1.00 86.75 193 ARG A N 1
ATOM 1491 C CA . ARG A 1 193 ? -7.900 0.569 2.306 1.00 86.75 193 ARG A CA 1
ATOM 1492 C C . ARG A 1 193 ? -7.671 1.645 1.250 1.00 86.75 193 ARG A C 1
ATOM 1494 O O . ARG A 1 193 ? -7.280 1.330 0.130 1.00 86.75 193 ARG A O 1
ATOM 1501 N N . HIS A 1 194 ? -7.886 2.911 1.599 1.00 91.50 194 HIS A N 1
ATOM 1502 C CA . HIS A 1 194 ? -7.607 4.020 0.690 1.00 91.50 194 HIS A CA 1
ATOM 1503 C C . HIS A 1 194 ? -6.114 4.094 0.348 1.00 91.50 194 HIS A C 1
ATOM 1505 O O . HIS A 1 194 ? -5.761 4.151 -0.824 1.00 91.50 194 HIS A O 1
ATOM 1511 N N . HIS A 1 195 ? -5.230 3.995 1.345 1.00 90.19 195 HIS A N 1
ATOM 1512 C CA . HIS A 1 195 ? -3.784 4.002 1.112 1.00 90.19 195 HIS A CA 1
ATOM 1513 C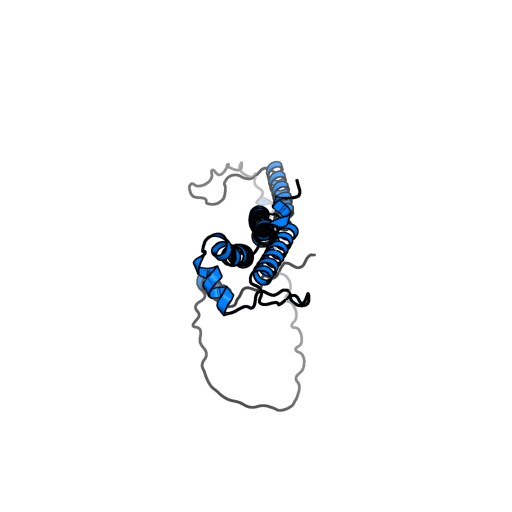 C . HIS A 1 195 ? -3.324 2.789 0.311 1.00 90.19 195 HIS A C 1
ATOM 1515 O O . HIS A 1 195 ? -2.543 2.944 -0.622 1.00 90.19 195 HIS A O 1
ATOM 1521 N N . SER A 1 196 ? -3.841 1.594 0.616 1.00 89.81 196 SER A N 1
ATOM 1522 C CA . SER A 1 196 ? -3.501 0.405 -0.170 1.00 89.81 196 SER A CA 1
ATOM 1523 C C . SER A 1 196 ? -3.949 0.534 -1.626 1.00 89.81 196 SER A C 1
ATOM 1525 O O . SER A 1 196 ? -3.207 0.136 -2.516 1.00 89.81 196 SER A O 1
ATOM 1527 N N . ALA A 1 197 ? -5.125 1.122 -1.880 1.00 92.00 197 ALA A N 1
ATOM 1528 C CA . ALA A 1 197 ? -5.603 1.370 -3.238 1.00 92.00 197 ALA A CA 1
ATOM 1529 C C . ALA A 1 197 ? -4.686 2.344 -3.993 1.00 92.00 197 ALA A C 1
ATOM 1531 O O . ALA A 1 197 ? -4.344 2.084 -5.142 1.00 92.00 197 ALA A O 1
ATOM 1532 N N . PHE A 1 198 ? -4.227 3.418 -3.341 1.00 93.81 198 PHE A N 1
ATOM 1533 C CA . PHE A 1 198 ? -3.264 4.344 -3.942 1.00 93.81 198 PHE A CA 1
ATOM 1534 C C . PHE A 1 198 ? -1.913 3.683 -4.232 1.00 93.81 198 PHE A C 1
ATOM 1536 O O . PHE A 1 198 ? -1.390 3.856 -5.328 1.00 93.81 198 PHE A O 1
ATOM 1543 N N . ILE A 1 199 ? -1.362 2.910 -3.289 1.00 90.56 199 ILE A N 1
ATOM 1544 C CA . ILE A 1 199 ? -0.092 2.192 -3.491 1.00 90.56 199 ILE A CA 1
ATOM 1545 C C . ILE A 1 199 ? -0.225 1.212 -4.665 1.00 90.56 199 ILE A C 1
ATOM 1547 O O . ILE A 1 199 ? 0.616 1.214 -5.558 1.00 90.56 199 ILE A O 1
ATOM 1551 N N . ALA A 1 200 ? -1.309 0.430 -4.707 1.00 92.62 200 ALA A N 1
ATOM 1552 C CA . ALA A 1 200 ? -1.571 -0.505 -5.798 1.00 92.62 200 ALA A CA 1
ATOM 1553 C C . ALA A 1 200 ? -1.740 0.209 -7.148 1.00 92.62 200 ALA A C 1
ATOM 1555 O O . ALA A 1 200 ? -1.200 -0.244 -8.152 1.00 92.62 200 ALA A O 1
ATOM 1556 N N . MET A 1 201 ? -2.449 1.341 -7.178 1.00 95.25 201 MET A N 1
ATOM 1557 C CA . MET A 1 201 ? -2.608 2.147 -8.388 1.00 95.25 201 MET A CA 1
ATOM 1558 C C . MET A 1 201 ? -1.254 2.634 -8.915 1.00 95.25 201 MET A C 1
ATOM 1560 O O . MET A 1 201 ? -0.992 2.498 -10.107 1.00 95.25 201 MET A O 1
ATOM 1564 N N . ILE A 1 202 ? -0.386 3.163 -8.044 1.00 91.19 202 ILE A N 1
ATOM 1565 C CA . ILE A 1 202 ? 0.963 3.600 -8.434 1.00 91.19 202 ILE A CA 1
ATOM 1566 C C . ILE A 1 202 ? 1.752 2.413 -8.992 1.00 91.19 202 ILE A C 1
ATOM 1568 O O . ILE A 1 202 ? 2.279 2.517 -10.096 1.00 91.19 202 ILE A O 1
ATOM 1572 N N . ALA A 1 203 ? 1.760 1.276 -8.292 1.00 89.25 203 ALA A N 1
ATOM 1573 C CA . ALA A 1 203 ? 2.508 0.097 -8.717 1.00 89.25 203 ALA A CA 1
ATOM 1574 C C . ALA A 1 203 ? 2.049 -0.443 -10.081 1.00 89.25 203 ALA A C 1
ATOM 1576 O O . ALA A 1 203 ? 2.865 -0.754 -10.949 1.00 89.25 203 ALA A O 1
ATOM 1577 N N . VAL A 1 204 ? 0.734 -0.490 -10.314 1.00 92.75 204 VAL A N 1
ATOM 1578 C CA . VAL A 1 204 ? 0.161 -0.893 -11.606 1.00 92.75 204 VAL A CA 1
ATOM 1579 C C . VAL A 1 204 ? 0.558 0.081 -12.712 1.00 92.75 204 VAL A C 1
ATOM 1581 O O . VAL A 1 204 ? 0.945 -0.362 -13.790 1.00 92.75 204 VAL A O 1
ATOM 1584 N N . LEU A 1 205 ? 0.505 1.392 -12.463 1.00 92.88 205 LEU A N 1
ATOM 1585 C CA . LEU A 1 205 ? 0.933 2.384 -13.450 1.00 92.88 205 LEU A CA 1
ATOM 1586 C C . LEU A 1 205 ? 2.418 2.218 -13.787 1.00 92.88 205 LEU A C 1
ATOM 1588 O O . LEU A 1 205 ? 2.760 2.171 -14.968 1.00 92.88 205 LEU A O 1
ATOM 1592 N N . VAL A 1 206 ? 3.289 2.062 -12.786 1.00 89.56 206 VAL A N 1
ATOM 1593 C CA . VAL A 1 206 ? 4.726 1.835 -13.014 1.00 89.56 206 VAL A CA 1
ATOM 1594 C C . VAL A 1 206 ? 4.956 0.558 -13.820 1.00 89.56 206 VAL A C 1
ATOM 1596 O O . VAL A 1 206 ? 5.735 0.580 -14.771 1.00 89.56 206 VAL A O 1
ATOM 1599 N N . LEU A 1 207 ? 4.243 -0.530 -13.516 1.00 89.25 207 LEU A N 1
ATOM 1600 C CA . LEU A 1 207 ? 4.334 -1.774 -14.281 1.00 89.25 207 LEU A CA 1
ATOM 1601 C C . LEU A 1 207 ? 3.868 -1.608 -15.729 1.00 89.25 207 LEU A C 1
ATOM 1603 O O . LEU A 1 207 ? 4.552 -2.082 -16.630 1.00 89.25 207 LEU A O 1
ATOM 1607 N N . ILE A 1 208 ? 2.741 -0.932 -15.972 1.00 92.00 208 ILE A N 1
ATOM 1608 C CA . ILE A 1 208 ? 2.215 -0.712 -17.327 1.00 92.00 208 ILE A CA 1
ATOM 1609 C C . ILE A 1 208 ? 3.185 0.149 -18.138 1.00 92.00 208 ILE A C 1
ATOM 1611 O O . ILE A 1 208 ? 3.610 -0.258 -19.218 1.00 92.00 208 ILE A O 1
ATOM 1615 N N . PHE A 1 209 ? 3.569 1.320 -17.625 1.00 89.12 209 PHE A N 1
ATOM 1616 C CA . PHE A 1 209 ? 4.477 2.219 -18.339 1.00 89.12 209 PHE A CA 1
ATOM 1617 C C . PHE A 1 209 ? 5.873 1.612 -18.498 1.00 89.12 209 PHE A C 1
ATOM 1619 O O . PHE A 1 209 ? 6.471 1.730 -19.566 1.00 89.12 209 PHE A O 1
ATOM 1626 N N . GLY A 1 210 ? 6.367 0.906 -17.479 1.00 85.38 210 GLY A N 1
ATOM 1627 C CA . GLY A 1 210 ? 7.607 0.144 -17.554 1.00 85.38 210 GLY A CA 1
ATOM 1628 C C . GLY A 1 210 ? 7.539 -0.938 -18.632 1.00 85.38 210 GLY A C 1
ATOM 1629 O O . GLY A 1 210 ? 8.429 -1.015 -19.475 1.00 85.38 210 GLY A O 1
ATOM 1630 N N . ALA A 1 211 ? 6.466 -1.732 -18.671 1.00 86.50 211 ALA A N 1
ATOM 1631 C CA . ALA A 1 211 ? 6.281 -2.771 -19.681 1.00 86.50 211 ALA A CA 1
ATOM 1632 C C . ALA A 1 211 ? 6.211 -2.189 -21.100 1.00 86.50 211 ALA A C 1
ATOM 1634 O O . ALA A 1 211 ? 6.889 -2.692 -21.990 1.00 86.50 211 ALA A O 1
ATOM 1635 N N . LEU A 1 212 ? 5.459 -1.106 -21.312 1.00 87.38 212 LEU A N 1
ATOM 1636 C CA . LEU A 1 212 ? 5.389 -0.439 -22.617 1.00 87.38 212 LEU A CA 1
ATOM 1637 C C . LEU A 1 212 ? 6.747 0.127 -23.054 1.00 87.38 212 LEU A C 1
ATOM 1639 O O . LEU A 1 212 ? 7.084 0.062 -24.234 1.00 87.38 212 LEU A O 1
ATOM 1643 N N . HIS A 1 213 ? 7.540 0.643 -22.111 1.00 83.56 213 HIS A N 1
ATOM 1644 C CA . HIS A 1 213 ? 8.876 1.163 -22.389 1.00 83.56 213 HIS A CA 1
ATOM 1645 C C . HIS A 1 213 ? 9.877 0.054 -22.749 1.00 83.56 213 HIS A C 1
ATOM 1647 O O . HIS A 1 213 ? 10.615 0.179 -23.724 1.00 83.56 213 HIS A O 1
ATOM 1653 N N . PHE A 1 214 ? 9.910 -1.042 -21.984 1.00 80.75 214 PHE A N 1
ATOM 1654 C CA . PHE A 1 214 ? 10.861 -2.138 -22.216 1.00 80.75 214 PHE A CA 1
ATOM 1655 C C . PHE A 1 214 ? 10.443 -3.087 -23.346 1.00 80.75 214 PHE A C 1
ATOM 1657 O O . PHE A 1 214 ? 11.302 -3.741 -23.936 1.00 80.75 214 PHE A O 1
ATOM 1664 N N . PHE A 1 215 ? 9.151 -3.160 -23.668 1.00 83.88 215 PHE A N 1
ATOM 1665 C CA . PHE A 1 215 ? 8.607 -4.035 -24.705 1.00 83.88 215 PHE A CA 1
ATOM 1666 C C . PHE A 1 215 ? 7.824 -3.222 -25.750 1.00 83.88 215 PHE A C 1
ATOM 1668 O O . PHE A 1 215 ? 6.603 -3.359 -25.848 1.00 83.88 215 PHE A O 1
ATOM 1675 N N . PRO A 1 216 ? 8.501 -2.419 -26.598 1.00 83.81 216 PRO A N 1
ATOM 1676 C CA . PRO A 1 216 ? 7.838 -1.581 -27.606 1.00 83.81 216 PRO A CA 1
ATOM 1677 C C . PRO A 1 216 ? 7.036 -2.390 -28.641 1.00 83.81 216 PRO A C 1
ATOM 1679 O O . PRO A 1 216 ? 6.128 -1.867 -29.284 1.00 83.81 216 PRO A O 1
ATOM 1682 N N . GLN A 1 217 ? 7.320 -3.688 -28.776 1.00 86.94 217 GLN A N 1
ATOM 1683 C CA . GLN A 1 217 ? 6.520 -4.631 -29.564 1.00 86.94 217 GLN A CA 1
ATOM 1684 C C . GLN A 1 217 ? 5.048 -4.710 -29.121 1.00 86.94 217 GLN A C 1
ATOM 1686 O O . GLN A 1 217 ? 4.185 -4.983 -29.949 1.00 86.94 217 GLN A O 1
ATOM 1691 N N . LEU A 1 218 ? 4.738 -4.408 -27.852 1.00 84.25 218 LEU A N 1
ATOM 1692 C CA . LEU A 1 218 ? 3.361 -4.348 -27.351 1.00 84.25 218 LEU A CA 1
ATOM 1693 C C . LEU A 1 218 ? 2.562 -3.176 -27.943 1.00 84.25 218 LEU A C 1
ATOM 1695 O O . LEU A 1 218 ? 1.340 -3.249 -27.993 1.00 84.25 218 LEU A O 1
ATOM 1699 N N . LEU A 1 219 ? 3.227 -2.114 -28.416 1.00 86.56 219 LEU A N 1
ATOM 1700 C CA . LEU A 1 219 ? 2.563 -0.945 -29.009 1.00 86.56 219 LEU A CA 1
ATOM 1701 C C . LEU A 1 219 ? 2.053 -1.198 -30.433 1.00 86.56 219 LEU A C 1
ATOM 1703 O O . LEU A 1 219 ? 1.185 -0.473 -30.902 1.00 86.56 219 LEU A O 1
ATOM 1707 N N . HIS A 1 220 ? 2.596 -2.204 -31.120 1.00 86.44 220 HIS A N 1
ATOM 1708 C CA . HIS A 1 220 ? 2.342 -2.453 -32.543 1.00 86.44 220 HIS A CA 1
ATOM 1709 C C . HIS A 1 220 ? 1.411 -3.653 -32.782 1.00 86.44 220 HIS A C 1
ATOM 1711 O O . HIS A 1 220 ? 1.219 -4.061 -33.922 1.00 86.44 220 HIS A O 1
ATOM 1717 N N . ALA A 1 221 ? 0.862 -4.245 -31.718 1.00 78.81 221 ALA A N 1
ATOM 1718 C CA . ALA A 1 221 ? 0.068 -5.475 -31.769 1.00 78.81 221 ALA A CA 1
ATOM 1719 C C . ALA A 1 221 ? -1.449 -5.249 -31.975 1.00 78.81 221 ALA A C 1
ATOM 1721 O O . ALA A 1 221 ? -2.228 -6.170 -31.727 1.00 78.81 221 ALA A O 1
ATOM 1722 N N . SER A 1 222 ? -1.869 -4.043 -32.381 1.00 67.94 222 SER A N 1
ATOM 1723 C CA . SER A 1 222 ? -3.273 -3.655 -32.609 1.00 67.94 222 SER A CA 1
ATOM 1724 C C . SER A 1 222 ? -3.725 -3.850 -34.050 1.00 67.94 222 SER A C 1
ATOM 1726 O O . SER A 1 222 ? -2.978 -3.375 -34.936 1.00 67.94 222 SER A O 1
#

Secondary structure (DSSP, 8-state):
-PPP------HHHHHHHHHHTT--S--------------------PPPPPPPPPPPP--PPPGGG-PPPPP----PPPTT--S-S----HHHHHHHHHHHHHHHHHHTT--GGGTSPPHHHHHHHHHHHHHHHHHHHHHHH-HHHHHHHHTTS-----SS---TT-HHHHHHHHHHHHHHHHHHHHHH-GGGHHHHHHHHHHHHHHHHHHHHHH-GGGGG--

Foldseek 3Di:
DDDDPPDPDDPVVVVVVCVVVPPDPDPDDDDDDDDDDDDDDDDDDDDDDDDDDDDDDDDPDDPVPPDPDDDPDPDDDDVPDPPPPDDDDPVRVVVVVVVVVVVVVVVVPDDLVVQDDDPVLLVLLQVLLVVLVVLQVCVPPPPPVVVVVVVPDVPDPPDVDDDCPDSLNSSLVSLVVSLVSLVVCVVRHVPCVVSSVVSNVSSVVSVVVSCCVVCVVVVVPD